Protein AF-0000000067974950 (afdb_homodimer)

Nearest PDB structures (foldseek):
  7mge-assembly1_A  TM=4.671E-01  e=1.156E+00  Homo sapiens
  7vph-assembly2_C  TM=4.662E-01  e=1.288E+00  Homo sapiens
  7uio-assembly1_Bp  TM=4.674E-01  e=1.599E+00  Saccharomyces cerevisiae S288C
  7uic-assembly1_p  TM=4.674E-01  e=1.599E+00  Saccharomyces cerevisiae S288C
  8adl-assembly1_P  TM=3.314E-01  e=1.360E+00  Saccharomyces cerevisiae

Radius of gyration: 16.52 Å; Cα contacts (8 Å, |Δi|>4): 510; chains: 2; bounding box: 50×38×33 Å

Secondary structure (DSSP, 8-state):
--EEEEEEEE-TT-S-EEEEEEEEETTEEEEEEEEEE---TTEEEEEEE-TTS-EEEEETTSEEEEE-TTT--EEEEEEE--SSSEEEEEEEHHHHHTTT---/--EEEEEEEE-TT-S-EEEEEEEEETTEEEEEEEEEE---TTEEEEEEE-TTS-EEEEETTSEEEEE-TTT--EEEEEEE--SSSEEEEEEEHHHHHHTT---

Foldseek 3Di:
DDDFDWDWDDDAVAQKIWIWTFDDDDPDTDTDTDDIDDSQPQFGDWAEADPVGWTWTQGPVQWIWTADRVVRDIHTPPDGHDPDRHHDDDDDPVPCVVPPPPD/DDDFDWDWDDDAVAQKIWIWTFDDDDPDTDTDTDDIDDSQPQFGDWAEADPVGWTWTQGPVQWIWTADRVVRDIHTPPDGHDPDRHHDDDDDPVPCVVPPPVD

Solvent-accessible surface area (backbone atoms only — not comparable to full-atom values): 11297 Å² total; per-residue (Å²): 136,65,74,35,52,22,42,36,35,32,48,87,86,30,39,41,35,35,39,21,34,59,37,76,54,88,94,42,66,41,80,41,81,75,46,78,47,67,78,39,87,66,41,47,30,45,25,25,60,45,94,87,62,29,37,30,27,32,23,86,87,28,41,28,28,38,32,35,74,65,76,68,48,72,42,76,70,75,46,70,60,65,95,45,48,42,18,40,41,82,36,48,70,64,64,51,68,68,12,75,75,69,122,136,65,74,36,51,22,41,37,34,32,48,87,85,30,40,41,37,34,38,22,34,58,39,76,55,89,93,44,68,42,78,41,80,74,46,79,47,69,77,37,87,64,42,46,30,46,25,25,59,45,95,87,63,28,37,30,26,32,24,85,86,28,41,28,27,39,32,35,73,62,75,68,49,72,43,76,70,76,45,69,59,68,95,48,44,40,19,41,42,81,37,47,70,63,66,52,67,68,13,75,76,68,122

Structure (mmCIF, N/CA/C/O backbone):
data_AF-0000000067974950-model_v1
#
loop_
_entity.id
_entity.type
_entity.pdbx_description
1 polymer 'F-box protein'
#
loop_
_atom_site.group_PDB
_atom_site.id
_atom_site.type_symbol
_atom_site.label_atom_id
_atom_site.label_alt_id
_atom_site.label_comp_id
_atom_site.label_asym_id
_atom_site.label_entity_id
_atom_site.label_seq_id
_atom_site.pdbx_PDB_ins_code
_atom_site.Cartn_x
_atom_site.Cartn_y
_atom_site.Cartn_z
_atom_site.occupancy
_atom_site.B_iso_or_equiv
_atom_site.auth_seq_id
_atom_site.auth_comp_id
_atom_site.auth_asym_id
_atom_site.auth_atom_id
_atom_site.pdbx_PDB_model_num
ATOM 1 N N . LEU A 1 1 ? -15.156 7.719 -17.312 1 52.34 1 LEU A N 1
ATOM 2 C CA . LEU A 1 1 ? -14.844 6.758 -16.25 1 52.34 1 LEU A CA 1
ATOM 3 C C . LEU A 1 1 ? -14.602 7.465 -14.922 1 52.34 1 LEU A C 1
ATOM 5 O O . LEU A 1 1 ? -13.844 8.43 -14.859 1 52.34 1 LEU A O 1
ATOM 9 N N . ASN A 1 2 ? -15.438 7.207 -13.867 1 73 2 ASN A N 1
ATOM 10 C CA . ASN A 1 2 ? -15.344 7.836 -12.555 1 73 2 ASN A CA 1
ATOM 11 C C . ASN A 1 2 ? -14.258 7.188 -11.695 1 73 2 ASN A C 1
ATOM 13 O O . ASN A 1 2 ? -14.102 5.969 -11.711 1 73 2 ASN A O 1
ATOM 17 N N . GLU A 1 3 ? -13.328 7.934 -11.289 1 81.19 3 GLU A N 1
ATOM 18 C CA . GLU A 1 3 ? -12.266 7.449 -10.414 1 81.19 3 GLU A CA 1
ATOM 19 C C . GLU A 1 3 ? -12.578 7.738 -8.945 1 81.19 3 GLU A C 1
ATOM 21 O O . GLU A 1 3 ? -13.141 8.781 -8.625 1 81.19 3 GLU A O 1
ATOM 26 N N . SER A 1 4 ? -12.469 6.684 -8.117 1 87.25 4 SER A N 1
ATOM 27 C CA . SER A 1 4 ? -12.633 6.82 -6.676 1 87.25 4 SER A CA 1
ATOM 28 C C . SER A 1 4 ? -11.406 6.293 -5.93 1 87.25 4 SER A C 1
ATOM 30 O O . SER A 1 4 ? -10.672 5.453 -6.449 1 87.25 4 SER A O 1
ATOM 32 N N . ILE A 1 5 ? -11.18 6.824 -4.77 1 89.88 5 ILE A N 1
ATOM 33 C CA . ILE A 1 5 ? -10.188 6.223 -3.885 1 89.88 5 ILE A CA 1
ATOM 34 C C . ILE A 1 5 ? -10.711 4.891 -3.35 1 89.88 5 ILE A C 1
ATOM 36 O O . ILE A 1 5 ? -11.875 4.789 -2.955 1 89.88 5 ILE A O 1
ATOM 40 N N . ALA A 1 6 ? -9.922 3.963 -3.457 1 92.62 6 ALA A N 1
ATOM 41 C CA . ALA A 1 6 ? -10.305 2.637 -2.98 1 92.62 6 ALA A CA 1
ATOM 42 C C . ALA A 1 6 ? -9.398 2.182 -1.838 1 92.62 6 ALA A C 1
ATOM 44 O O . ALA A 1 6 ? -8.219 2.533 -1.795 1 92.62 6 ALA A O 1
ATOM 45 N N . LEU A 1 7 ? -10.008 1.45 -0.948 1 94.44 7 LEU A N 1
ATOM 46 C CA . LEU A 1 7 ? -9.305 0.74 0.112 1 94.44 7 LEU A CA 1
ATOM 47 C C . LEU A 1 7 ? -9.344 -0.766 -0.122 1 94.44 7 LEU A C 1
ATOM 49 O O . LEU A 1 7 ? -10.422 -1.349 -0.254 1 94.44 7 LEU A O 1
ATOM 53 N N . ILE A 1 8 ? -8.133 -1.382 -0.276 1 94.56 8 ILE A N 1
ATOM 54 C CA . ILE A 1 8 ? -8 -2.832 -0.37 1 94.56 8 ILE A CA 1
ATOM 55 C C . ILE A 1 8 ? -7.586 -3.4 0.984 1 94.56 8 ILE A C 1
ATOM 57 O O . ILE A 1 8 ? -6.543 -3.023 1.529 1 94.56 8 ILE A O 1
ATOM 61 N N . SER A 1 9 ? -8.391 -4.25 1.55 1 93.88 9 SER A N 1
ATOM 62 C CA . SER A 1 9 ? -8.109 -4.703 2.908 1 93.88 9 SER A CA 1
ATOM 63 C C . SER A 1 9 ? -8.43 -6.184 3.076 1 93.88 9 SER A C 1
ATOM 65 O O . SER A 1 9 ? -9.289 -6.723 2.373 1 93.88 9 SER A O 1
ATOM 67 N N . ASN A 1 10 ? -7.645 -6.805 3.896 1 91.19 10 ASN A N 1
ATOM 68 C CA . ASN A 1 10 ? -7.945 -8.172 4.309 1 91.19 10 ASN A CA 1
ATOM 69 C C . ASN A 1 10 ? -7.727 -8.367 5.805 1 91.19 10 ASN A C 1
ATOM 71 O O . ASN A 1 10 ? -7.129 -7.52 6.465 1 91.19 10 ASN A O 1
ATOM 75 N N . CYS A 1 11 ? -8.289 -9.43 6.375 1 87.44 11 CYS A N 1
ATOM 76 C CA . CYS A 1 11 ? -8.07 -9.789 7.77 1 87.44 11 CYS A CA 1
ATOM 77 C C . CYS A 1 11 ? -6.816 -10.633 7.926 1 87.44 11 CYS A C 1
ATOM 79 O O . CYS A 1 11 ? -6.293 -11.164 6.941 1 87.44 11 CYS A O 1
ATOM 81 N N . LEU A 1 12 ? -6.348 -10.594 9.125 1 83.56 12 LEU A N 1
ATOM 82 C CA . LEU A 1 12 ? -5.168 -11.406 9.414 1 83.56 12 LEU A CA 1
ATOM 83 C C . LEU A 1 12 ? -5.379 -12.852 8.984 1 83.56 12 LEU A C 1
ATOM 85 O O . LEU A 1 12 ? -6.398 -13.461 9.305 1 83.56 12 LEU A O 1
ATOM 89 N N . LYS A 1 13 ? -4.465 -13.375 8.18 1 85.5 13 LYS A N 1
ATOM 90 C CA . LYS A 1 13 ? -4.441 -14.773 7.738 1 85.5 13 LYS A CA 1
ATOM 91 C C . LYS A 1 13 ? -5.617 -15.078 6.812 1 85.5 13 LYS A C 1
ATOM 93 O O . LYS A 1 13 ? -5.961 -16.234 6.602 1 85.5 13 LYS A O 1
ATOM 98 N N . ALA A 1 14 ? -6.344 -14.016 6.328 1 88.94 14 ALA A N 1
ATOM 99 C CA . ALA A 1 14 ? -7.43 -14.234 5.379 1 88.94 14 ALA A CA 1
ATOM 100 C C . ALA A 1 14 ? -6.895 -14.453 3.969 1 88.94 14 ALA A C 1
ATOM 102 O O . ALA A 1 14 ? -5.883 -13.867 3.582 1 88.94 14 ALA A O 1
ATOM 103 N N . THR A 1 15 ? -7.535 -15.289 3.256 1 92.44 15 THR A N 1
ATOM 104 C CA . THR A 1 15 ? -7.191 -15.5 1.855 1 92.44 15 THR A CA 1
ATOM 105 C C . THR A 1 15 ? -8.172 -14.773 0.939 1 92.44 15 THR A C 1
ATOM 107 O O . THR A 1 15 ? -8.195 -15.016 -0.269 1 92.44 15 THR A O 1
ATOM 110 N N . THR A 1 16 ? -9.094 -14.023 1.574 1 93.19 16 THR A N 1
ATOM 111 C CA . THR A 1 16 ? -10 -13.125 0.875 1 93.19 16 THR A CA 1
ATOM 112 C C . THR A 1 16 ? -9.695 -11.672 1.225 1 93.19 16 THR A C 1
ATOM 114 O O . THR A 1 16 ? -9.133 -11.383 2.287 1 93.19 16 THR A O 1
ATOM 117 N N . PHE A 1 17 ? -9.961 -10.828 0.314 1 93.81 17 PHE A N 1
ATOM 118 C CA . PHE A 1 17 ? -9.812 -9.406 0.611 1 93.81 17 PHE A CA 1
ATOM 119 C C . PHE A 1 17 ? -10.992 -8.617 0.06 1 93.81 17 PHE A C 1
ATOM 121 O O . PHE A 1 17 ? -11.773 -9.133 -0.749 1 93.81 17 PHE A O 1
ATOM 128 N N . HIS A 1 18 ? -11.125 -7.469 0.609 1 92.88 18 HIS A N 1
ATOM 129 C CA . HIS A 1 18 ? -12.227 -6.578 0.251 1 92.88 18 HIS A CA 1
ATOM 130 C C . HIS A 1 18 ? -11.711 -5.324 -0.452 1 92.88 18 HIS A C 1
ATOM 132 O O . HIS A 1 18 ? -10.641 -4.816 -0.119 1 92.88 18 HIS A O 1
ATOM 138 N N . ILE A 1 19 ? -12.523 -4.863 -1.419 1 93.06 19 ILE A N 1
ATOM 139 C CA . ILE A 1 19 ? -12.32 -3.557 -2.033 1 93.06 19 ILE A CA 1
ATOM 140 C C . ILE A 1 19 ? -13.484 -2.633 -1.676 1 93.06 19 ILE A C 1
ATOM 142 O O . ILE A 1 19 ? -14.641 -2.957 -1.934 1 93.06 19 ILE A O 1
ATOM 146 N N . SER A 1 20 ? -13.133 -1.618 -1.048 1 92.88 20 SER A N 1
ATOM 147 C CA . SER A 1 20 ? -14.102 -0.595 -0.676 1 92.88 20 SER A CA 1
ATOM 148 C C . SER A 1 20 ? -13.797 0.734 -1.357 1 92.88 20 SER A C 1
ATOM 150 O O . SER A 1 20 ? -12.633 1.03 -1.653 1 92.88 20 SER A O 1
ATOM 152 N N . ILE A 1 21 ? -14.805 1.517 -1.649 1 92.62 21 ILE A N 1
ATOM 153 C CA . ILE A 1 21 ? -14.594 2.83 -2.25 1 92.62 21 ILE A CA 1
ATOM 154 C C . ILE A 1 21 ? -15.047 3.92 -1.282 1 92.62 21 ILE A C 1
ATOM 156 O O . ILE A 1 21 ? -15.969 3.709 -0.489 1 92.62 21 ILE A O 1
ATOM 160 N N . LEU A 1 22 ? -14.273 4.984 -1.374 1 89.75 22 LEU A N 1
ATOM 161 C CA . LEU A 1 22 ? -14.688 6.16 -0.62 1 89.75 22 LEU A CA 1
ATOM 162 C C . LEU A 1 22 ? -15.891 6.828 -1.273 1 89.75 22 LEU A C 1
ATOM 164 O O . LEU A 1 22 ? -15.82 7.258 -2.428 1 89.75 22 LEU A O 1
ATOM 168 N N . ALA A 1 23 ? -17.016 6.805 -0.661 1 86.06 23 ALA A N 1
ATOM 169 C CA . ALA A 1 23 ? -18.25 7.391 -1.202 1 86.06 23 ALA A CA 1
ATOM 170 C C . ALA A 1 23 ? -18.906 8.328 -0.189 1 86.06 23 ALA A C 1
ATOM 172 O O . ALA A 1 23 ? -18.719 8.164 1.021 1 86.06 23 ALA A O 1
ATOM 173 N N . GLU A 1 24 ? -19.422 9.398 -0.782 1 82.69 24 GLU A N 1
ATOM 174 C CA . GLU A 1 24 ? -20.188 10.312 0.058 1 82.69 24 GLU A CA 1
ATOM 175 C C . GLU A 1 24 ? -21.516 9.688 0.483 1 82.69 24 GLU A C 1
ATOM 177 O O . GLU A 1 24 ? -22.312 9.289 -0.362 1 82.69 24 GLU A O 1
ATOM 182 N N . LEU A 1 25 ? -21.562 9.344 1.648 1 72.31 25 LEU A N 1
ATOM 183 C CA . LEU A 1 25 ? -22.828 8.875 2.199 1 72.31 25 LEU A CA 1
ATOM 184 C C . LEU A 1 25 ? -23.484 9.961 3.057 1 72.31 25 LEU A C 1
ATOM 186 O O . LEU A 1 25 ? -23.094 10.164 4.207 1 72.31 25 LEU A O 1
ATOM 190 N N . GLY A 1 26 ? -24.469 10.648 2.518 1 71.25 26 GLY A N 1
ATOM 191 C CA . GLY A 1 26 ? -25.031 11.805 3.207 1 71.25 26 GLY A CA 1
ATOM 192 C C . GLY A 1 26 ? -24.062 12.977 3.277 1 71.25 26 GLY A C 1
ATOM 193 O O . GLY A 1 26 ? -23.656 13.508 2.246 1 71.25 26 GLY A O 1
ATOM 194 N N . VAL A 1 27 ? -23.609 13.328 4.586 1 75.38 27 VAL A N 1
ATOM 195 C CA . VAL A 1 27 ? -22.766 14.508 4.777 1 75.38 27 VAL A CA 1
ATOM 196 C C . VAL A 1 27 ? -21.328 14.086 5.023 1 75.38 27 VAL A C 1
ATOM 198 O O . VAL A 1 27 ? -20.422 14.93 5.09 1 75.38 27 VAL A O 1
ATOM 201 N N . LYS A 1 28 ? -21.219 12.781 5.148 1 83.19 28 LYS A N 1
ATOM 202 C CA . LYS A 1 28 ? -19.875 12.375 5.512 1 83.19 28 LYS A CA 1
ATOM 203 C C . LYS A 1 28 ? -19.328 11.336 4.535 1 83.19 28 LYS A C 1
ATOM 205 O O . LYS A 1 28 ? -20.078 10.484 4.043 1 83.19 28 LYS A O 1
ATOM 210 N N . GLU A 1 29 ? -18.016 11.453 4.227 1 86.56 29 GLU A N 1
ATOM 211 C CA . GLU A 1 29 ? -17.375 10.43 3.414 1 86.56 29 GLU A CA 1
ATOM 212 C C . GLU A 1 29 ? -17.109 9.164 4.23 1 86.56 29 GLU A C 1
ATOM 214 O O . GLU A 1 29 ? -16.75 9.242 5.41 1 86.56 29 GLU A O 1
ATOM 219 N N . SER A 1 30 ? -17.453 7.984 3.668 1 89.75 30 SER A N 1
ATOM 220 C CA . SER A 1 30 ? -17.219 6.699 4.316 1 89.75 30 SER A CA 1
ATOM 221 C C . SER A 1 30 ? -16.797 5.637 3.303 1 89.75 30 SER A C 1
ATOM 223 O O . SER A 1 30 ? -16.938 5.836 2.094 1 89.75 30 SER A O 1
ATOM 225 N N . TRP A 1 31 ? -16.266 4.543 3.902 1 90.94 31 TRP A N 1
ATOM 226 C CA . TRP A 1 31 ? -15.93 3.406 3.051 1 90.94 31 TRP A CA 1
ATOM 227 C C . TRP A 1 31 ? -17.156 2.547 2.781 1 90.94 31 TRP A C 1
ATOM 229 O O . TRP A 1 31 ? -17.875 2.16 3.713 1 90.94 31 TRP A O 1
ATOM 239 N N . ILE A 1 32 ? -17.438 2.357 1.494 1 90.12 32 ILE A N 1
ATOM 240 C CA . ILE A 1 32 ? -18.484 1.431 1.103 1 90.12 32 ILE A CA 1
ATOM 241 C C . ILE A 1 32 ? -17.875 0.192 0.456 1 90.12 32 ILE A C 1
ATOM 243 O O . ILE A 1 32 ? -17.141 0.297 -0.532 1 90.12 32 ILE A O 1
ATOM 247 N N . LYS A 1 33 ? -18.219 -0.933 0.997 1 89 33 LYS A N 1
ATOM 248 C CA . LYS A 1 33 ? -17.703 -2.182 0.443 1 89 33 LYS A CA 1
ATOM 249 C C . LYS A 1 33 ? -18.312 -2.467 -0.928 1 89 33 LYS A C 1
ATOM 251 O O . LYS A 1 33 ? -19.531 -2.438 -1.09 1 89 33 LYS A O 1
ATOM 256 N N . LEU A 1 34 ? -17.5 -2.738 -1.886 1 89.38 34 LEU A N 1
ATOM 257 C CA . LEU A 1 34 ? -17.953 -2.99 -3.246 1 89.38 34 LEU A CA 1
ATOM 258 C C . LEU A 1 34 ? -17.828 -4.465 -3.602 1 89.38 34 LEU A C 1
ATOM 260 O O . LEU A 1 34 ? -18.766 -5.07 -4.125 1 89.38 34 LEU A O 1
ATOM 264 N N . PHE A 1 35 ? -16.578 -5 -3.275 1 89.88 35 PHE A N 1
ATOM 265 C CA . PHE A 1 35 ? -16.297 -6.367 -3.703 1 89.88 35 PHE A CA 1
ATOM 266 C C . PHE A 1 35 ? -15.586 -7.148 -2.607 1 89.88 35 PHE A C 1
ATOM 268 O O . PHE A 1 35 ? -14.883 -6.562 -1.782 1 89.88 35 PHE A O 1
ATOM 275 N N . ILE A 1 36 ? -15.852 -8.461 -2.641 1 92.19 36 ILE A N 1
ATOM 276 C CA . ILE A 1 36 ? -15.031 -9.438 -1.94 1 92.19 36 ILE A CA 1
ATOM 277 C C . ILE A 1 36 ? -14.344 -10.359 -2.951 1 92.19 36 ILE A C 1
ATOM 279 O O . ILE A 1 36 ? -15.008 -10.922 -3.828 1 92.19 36 ILE A O 1
ATOM 283 N N . VAL A 1 37 ? -13.094 -10.438 -2.834 1 92.12 37 VAL A N 1
ATOM 284 C CA . VAL A 1 37 ? -12.344 -11.211 -3.818 1 92.12 37 VAL A CA 1
ATOM 285 C C . VAL A 1 37 ? -11.625 -12.367 -3.129 1 92.12 37 VAL A C 1
ATOM 287 O O . VAL A 1 37 ? -11.047 -12.195 -2.055 1 92.12 37 VAL A O 1
ATOM 290 N N . GLY A 1 38 ? -11.453 -13.5 -3.873 1 91.19 38 GLY A N 1
ATOM 291 C CA . GLY A 1 38 ? -10.742 -14.664 -3.369 1 91.19 38 GLY A CA 1
ATOM 292 C C . GLY A 1 38 ? -11.617 -15.906 -3.309 1 91.19 38 GLY A C 1
ATOM 293 O O . GLY A 1 38 ? -12.719 -15.93 -3.861 1 91.19 38 GLY A O 1
ATOM 294 N N . PRO A 1 39 ? -11.172 -16.828 -2.689 1 92.38 39 PRO A N 1
ATOM 295 C CA . PRO A 1 39 ? -9.898 -16.938 -1.976 1 92.38 39 PRO A CA 1
ATOM 296 C C . PRO A 1 39 ? -8.695 -16.969 -2.916 1 92.38 39 PRO A C 1
ATOM 298 O O . PRO A 1 39 ? -8.797 -17.469 -4.039 1 92.38 39 PRO A O 1
ATOM 301 N N . ILE A 1 40 ? -7.621 -16.312 -2.521 1 93 40 ILE A N 1
ATOM 302 C CA . ILE A 1 40 ? -6.32 -16.344 -3.184 1 93 40 ILE A CA 1
ATOM 303 C C . ILE A 1 40 ? -5.289 -16.984 -2.258 1 93 40 ILE A C 1
ATOM 305 O O . ILE A 1 40 ? -4.93 -16.406 -1.227 1 93 40 ILE A O 1
ATOM 309 N N . PRO A 1 41 ? -4.773 -18.078 -2.705 1 89.31 41 PRO A N 1
ATOM 310 C CA . PRO A 1 41 ? -3.846 -18.766 -1.804 1 89.31 41 PRO A CA 1
ATOM 311 C C . PRO A 1 41 ? -2.596 -17.938 -1.499 1 89.31 41 PRO A C 1
ATOM 313 O O . PRO A 1 41 ? -2.088 -17.234 -2.375 1 89.31 41 PRO A O 1
ATOM 316 N N . SER A 1 42 ? -2.137 -17.984 -0.232 1 88.94 42 SER A N 1
ATOM 317 C CA . SER A 1 42 ? -0.812 -17.578 0.23 1 88.94 42 SER A CA 1
ATOM 318 C C . SER A 1 42 ? -0.692 -16.062 0.315 1 88.94 42 SER A C 1
ATOM 320 O O . SER A 1 42 ? 0.383 -15.531 0.609 1 88.94 42 SER A O 1
ATOM 322 N N . ILE A 1 43 ? -1.804 -15.328 0.008 1 90.94 43 ILE A N 1
ATOM 323 C CA . ILE A 1 43 ? -1.664 -13.883 0.169 1 90.94 43 ILE A CA 1
ATOM 324 C C . ILE A 1 43 ? -1.774 -13.516 1.647 1 90.94 43 ILE A C 1
ATOM 326 O O . ILE A 1 43 ? -2.469 -14.188 2.41 1 90.94 43 ILE A O 1
ATOM 330 N N . GLU A 1 44 ? -1.134 -12.414 2.021 1 89.19 44 GLU A N 1
ATOM 331 C CA . GLU A 1 44 ? -1.191 -11.969 3.412 1 89.19 44 GLU A CA 1
ATOM 332 C C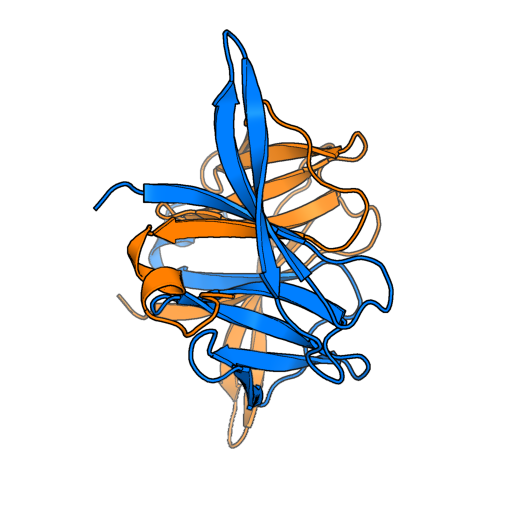 . GLU A 1 44 ? -1.663 -10.523 3.51 1 89.19 44 GLU A C 1
ATOM 334 O O . GLU A 1 44 ? -2.658 -10.234 4.176 1 89.19 44 GLU A O 1
ATOM 339 N N . TYR A 1 45 ? -0.906 -9.648 2.816 1 90.25 45 TYR A N 1
ATOM 340 C CA . TYR A 1 45 ? -1.229 -8.227 2.891 1 90.25 45 TYR A CA 1
ATOM 341 C C . TYR A 1 45 ? -1.089 -7.566 1.525 1 90.25 45 TYR A C 1
ATOM 343 O O . TYR A 1 45 ? -0.106 -7.793 0.815 1 90.25 45 TYR A O 1
ATOM 351 N N . PRO A 1 46 ? -2.18 -6.773 1.205 1 93.69 46 PRO A N 1
ATOM 352 C CA . PRO A 1 46 ? -1.942 -5.93 0.03 1 93.69 46 PRO A CA 1
ATOM 353 C C . PRO A 1 46 ? -0.943 -4.809 0.302 1 93.69 46 PRO A C 1
ATOM 355 O O . PRO A 1 46 ? -0.99 -4.176 1.361 1 93.69 46 PRO A O 1
ATOM 358 N N . ILE A 1 47 ? -0.056 -4.547 -0.681 1 94.06 47 ILE A N 1
ATOM 359 C CA . ILE A 1 47 ? 0.957 -3.539 -0.382 1 94.06 47 ILE A CA 1
ATOM 360 C C . ILE A 1 47 ? 1.072 -2.561 -1.549 1 94.06 47 ILE A C 1
ATOM 362 O O . ILE A 1 47 ? 1.999 -1.749 -1.598 1 94.06 47 ILE A O 1
ATOM 366 N N . GLY A 1 48 ? 0.225 -2.633 -2.496 1 93.38 48 GLY A N 1
ATOM 367 C CA . GLY A 1 48 ? 0.278 -1.672 -3.586 1 93.38 48 GLY A CA 1
ATOM 368 C C . GLY A 1 48 ? -0.7 -1.982 -4.703 1 93.38 48 GLY A C 1
ATOM 369 O O . GLY A 1 48 ? -1.23 -3.094 -4.781 1 93.38 48 GLY A O 1
ATOM 370 N N . VAL A 1 49 ? -0.897 -0.985 -5.5 1 91.5 49 VAL A N 1
ATOM 371 C CA . VAL A 1 49 ? -1.714 -1.121 -6.699 1 91.5 49 VAL A CA 1
ATOM 372 C C . VAL A 1 49 ? -0.905 -0.7 -7.926 1 91.5 49 VAL A C 1
ATOM 374 O O . VAL A 1 49 ? -0.335 0.393 -7.957 1 91.5 49 VAL A O 1
ATOM 377 N N . GLY A 1 50 ? -0.965 -1.585 -8.867 1 87.44 50 GLY A N 1
ATOM 378 C CA . GLY A 1 50 ? -0.239 -1.321 -10.102 1 87.44 50 GLY A CA 1
ATOM 379 C C . GLY A 1 50 ? -1.01 -0.449 -11.07 1 87.44 50 GLY A C 1
ATOM 380 O O . GLY A 1 50 ? -2.205 -0.213 -10.891 1 87.44 50 GLY A O 1
ATOM 381 N N . LYS A 1 51 ? -0.315 -0.063 -12.117 1 80.38 51 LYS A N 1
ATOM 382 C CA . LYS A 1 51 ? -0.864 0.83 -13.133 1 80.38 51 LYS A CA 1
ATOM 383 C C . LYS A 1 51 ? -2.018 0.168 -13.883 1 80.38 51 LYS A C 1
ATOM 385 O O . LYS A 1 51 ? -2.93 0.849 -14.352 1 80.38 51 LYS A O 1
ATOM 390 N N . LYS A 1 52 ? -1.938 -1.105 -14.031 1 81.12 52 LYS A N 1
ATOM 391 C CA . LYS A 1 52 ? -2.951 -1.82 -14.805 1 81.12 52 LYS A CA 1
ATOM 392 C C . LYS A 1 52 ? -4.07 -2.332 -13.898 1 81.12 52 LYS A C 1
ATOM 394 O O . LYS A 1 52 ? -4.914 -3.117 -14.328 1 81.12 52 LYS A O 1
ATOM 399 N N . GLY A 1 53 ? -3.973 -1.958 -12.664 1 83.62 53 GLY A N 1
ATOM 400 C CA . GLY A 1 53 ? -5.004 -2.383 -11.734 1 83.62 53 GLY A CA 1
ATOM 401 C C . GLY A 1 53 ? -4.656 -3.668 -11.008 1 83.62 53 GLY A C 1
ATOM 402 O O . GLY A 1 53 ? -5.469 -4.191 -10.242 1 83.62 53 GLY A O 1
ATOM 403 N N . ASP A 1 54 ? -3.572 -4.254 -11.297 1 90.44 54 ASP A N 1
ATOM 404 C CA . ASP A 1 54 ? -3.096 -5.395 -10.516 1 90.44 54 ASP A CA 1
ATOM 405 C C . ASP A 1 54 ? -2.758 -4.98 -9.086 1 90.44 54 ASP A C 1
ATOM 407 O O . ASP A 1 54 ? -2.404 -3.828 -8.836 1 90.44 54 ASP A O 1
ATOM 411 N N . ILE A 1 55 ? -2.904 -5.938 -8.188 1 94.12 55 ILE A N 1
ATOM 412 C CA . ILE A 1 55 ? -2.641 -5.645 -6.785 1 94.12 55 ILE A CA 1
ATOM 413 C C . ILE A 1 55 ? -1.406 -6.414 -6.32 1 94.12 55 ILE A C 1
ATOM 415 O O . ILE A 1 55 ? -1.257 -7.602 -6.625 1 94.12 55 ILE A O 1
ATOM 419 N N . CYS A 1 56 ? -0.52 -5.738 -5.621 1 95 56 CYS A N 1
ATOM 420 C CA . CYS A 1 56 ? 0.657 -6.391 -5.059 1 95 56 CYS A CA 1
ATOM 421 C C . CYS A 1 56 ? 0.371 -6.914 -3.656 1 95 56 CYS A C 1
ATOM 423 O O . CYS A 1 56 ? -0.145 -6.184 -2.809 1 95 56 CYS A O 1
ATOM 425 N N . PHE A 1 57 ? 0.705 -8.164 -3.447 1 95.12 57 PHE A N 1
ATOM 426 C CA . PHE A 1 57 ? 0.552 -8.773 -2.131 1 95.12 57 PHE A CA 1
ATOM 427 C C . PHE A 1 57 ? 1.891 -9.281 -1.612 1 95.12 57 PHE A C 1
ATOM 429 O O . PHE A 1 57 ? 2.732 -9.734 -2.391 1 95.12 57 PHE A O 1
ATOM 436 N N . LYS A 1 58 ? 2.02 -9.141 -0.363 1 93.56 58 LYS A N 1
ATOM 437 C CA . LYS A 1 58 ? 3.043 -9.914 0.332 1 93.56 58 LYS A CA 1
ATOM 438 C C . LYS A 1 58 ? 2.514 -11.289 0.736 1 93.56 58 LYS A C 1
ATOM 440 O O . LYS A 1 58 ? 1.381 -11.414 1.206 1 93.56 58 LYS A O 1
ATOM 445 N N . GLN A 1 59 ? 3.283 -12.289 0.576 1 92 59 GLN A N 1
ATOM 446 C CA . GLN A 1 59 ? 2.945 -13.648 0.983 1 92 59 GLN A CA 1
ATOM 447 C C . GLN A 1 59 ? 3.617 -14.008 2.305 1 92 59 GLN A C 1
ATOM 449 O O . GLN A 1 59 ? 4.438 -13.25 2.818 1 92 59 GLN A O 1
ATOM 454 N N . GLU A 1 60 ? 3.26 -15.078 2.926 1 85.38 60 GLU A N 1
ATOM 455 C CA . GLU A 1 60 ? 3.73 -15.508 4.238 1 85.38 60 GLU A CA 1
ATOM 456 C C . GLU A 1 60 ? 5.254 -15.562 4.289 1 85.38 60 GLU A C 1
ATOM 458 O O . GLU A 1 60 ? 5.859 -15.25 5.316 1 85.38 60 GLU A O 1
ATOM 463 N N . ASN A 1 61 ? 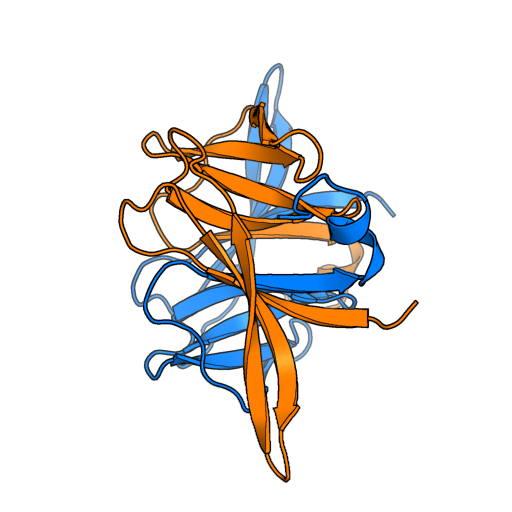5.91 -15.945 3.24 1 87.44 61 ASN A N 1
ATOM 464 C CA . ASN A 1 61 ? 7.367 -16.031 3.215 1 87.44 61 ASN A CA 1
ATOM 465 C C . ASN A 1 61 ? 8 -14.711 2.797 1 87.44 61 ASN A C 1
ATOM 467 O O . ASN A 1 61 ? 9.188 -14.672 2.447 1 87.44 61 ASN A O 1
ATOM 471 N N . ASN A 1 62 ? 7.273 -13.727 2.697 1 90.69 62 ASN A N 1
ATOM 472 C CA . ASN A 1 62 ? 7.672 -12.359 2.373 1 90.69 62 ASN A CA 1
ATOM 473 C C . ASN A 1 62 ? 7.895 -12.18 0.874 1 90.69 62 ASN A C 1
ATOM 475 O O . ASN A 1 62 ? 8.383 -11.133 0.435 1 90.69 62 ASN A O 1
ATOM 479 N N . GLU A 1 63 ? 7.52 -13.227 0.148 1 93.06 63 GLU A N 1
ATOM 480 C CA . GLU A 1 63 ? 7.559 -13.078 -1.303 1 93.06 63 GLU A CA 1
ATOM 481 C C . GLU A 1 63 ? 6.5 -12.086 -1.785 1 93.06 63 GLU A C 1
ATOM 483 O O . GLU A 1 63 ? 5.371 -12.086 -1.292 1 93.06 63 GLU A O 1
ATOM 488 N N . LEU A 1 64 ? 6.941 -11.273 -2.768 1 94.88 64 LEU A N 1
ATOM 489 C CA . LEU A 1 64 ? 6 -10.328 -3.355 1 94.88 64 LEU A CA 1
ATOM 490 C C . LEU A 1 64 ? 5.402 -10.891 -4.645 1 94.88 64 LEU A C 1
ATOM 492 O O . LEU A 1 64 ? 6.125 -11.43 -5.48 1 94.88 64 LEU A O 1
ATOM 496 N N . VAL A 1 65 ? 4.066 -10.68 -4.75 1 96 65 VAL A N 1
ATOM 497 C CA . VAL A 1 65 ? 3.396 -11.188 -5.941 1 96 65 VAL A CA 1
ATOM 498 C C . VAL A 1 65 ? 2.416 -10.141 -6.473 1 96 65 VAL A C 1
ATOM 500 O O . VAL A 1 65 ? 1.81 -9.398 -5.691 1 96 65 VAL A O 1
ATOM 503 N N . TRP A 1 66 ? 2.305 -10.156 -7.828 1 95.12 66 TRP A N 1
ATOM 504 C CA . TRP A 1 66 ? 1.216 -9.438 -8.477 1 95.12 66 TRP A CA 1
ATOM 505 C C . TRP A 1 66 ? -0.013 -10.32 -8.625 1 95.12 66 TRP A C 1
ATOM 507 O O . TRP A 1 66 ? 0.097 -11.484 -9.039 1 95.12 66 TRP A O 1
ATOM 517 N N . LEU A 1 67 ? -1.132 -9.797 -8.281 1 95.5 67 LEU A N 1
ATOM 518 C CA . LEU A 1 67 ? -2.402 -10.469 -8.531 1 95.5 67 LEU A CA 1
ATOM 519 C C . LEU A 1 67 ? -3.154 -9.797 -9.68 1 95.5 67 LEU A C 1
ATOM 521 O O . LEU A 1 67 ? -3.469 -8.609 -9.602 1 95.5 67 LEU A O 1
ATOM 525 N N . ASP A 1 68 ? -3.434 -10.5 -10.695 1 92.5 68 ASP A N 1
ATOM 526 C CA . ASP A 1 68 ? -4.336 -10.047 -11.75 1 92.5 68 ASP A CA 1
ATOM 527 C C . ASP A 1 68 ? -5.797 -10.242 -11.344 1 92.5 68 ASP A C 1
ATOM 529 O O . ASP A 1 68 ? -6.254 -11.367 -11.18 1 92.5 68 ASP A O 1
ATOM 533 N N . LEU A 1 69 ? -6.461 -9.227 -11.227 1 88.5 69 LEU A N 1
ATOM 534 C CA . LEU A 1 69 ? -7.82 -9.281 -10.695 1 88.5 69 LEU A CA 1
ATOM 535 C C . LEU A 1 69 ? -8.758 -9.977 -11.68 1 88.5 69 LEU A C 1
ATOM 537 O O . LEU A 1 69 ? -9.805 -10.492 -11.281 1 88.5 69 LEU A O 1
ATOM 541 N N . SER A 1 70 ? -8.398 -9.945 -12.953 1 86.56 70 SER A N 1
ATOM 542 C CA . SER A 1 70 ? -9.266 -10.547 -13.961 1 86.56 70 SER A CA 1
ATOM 543 C C . SER A 1 70 ? -9.102 -12.062 -14 1 86.56 70 SER A C 1
ATOM 545 O O . SER A 1 70 ? -10.07 -12.797 -14.219 1 86.56 70 SER A O 1
ATOM 547 N N . THR A 1 71 ? -7.988 -12.508 -13.758 1 87.06 71 THR A N 1
ATOM 548 C CA . THR A 1 71 ? -7.723 -13.938 -13.859 1 87.06 71 THR A CA 1
ATOM 549 C C . THR A 1 71 ? -7.566 -14.555 -12.469 1 87.06 71 THR A C 1
ATOM 551 O O . THR A 1 71 ? -7.648 -15.781 -12.32 1 87.06 71 THR A O 1
ATOM 554 N N . LEU A 1 72 ? -7.25 -13.805 -11.5 1 90.69 72 LEU A N 1
ATOM 555 C CA . LEU A 1 72 ? -6.984 -14.195 -10.117 1 90.69 72 LEU A CA 1
ATOM 556 C C . LEU A 1 72 ? -5.715 -15.031 -10.031 1 90.69 72 LEU A C 1
ATOM 558 O O . LEU A 1 72 ? -5.57 -15.859 -9.125 1 90.69 72 LEU A O 1
ATOM 562 N N . VAL A 1 73 ? -4.875 -14.828 -11 1 92.31 73 VAL A N 1
ATOM 563 C CA . VAL A 1 73 ? -3.576 -15.484 -11 1 92.31 73 VAL A CA 1
ATOM 564 C C . VAL A 1 73 ? -2.523 -14.555 -10.406 1 92.31 73 VAL A C 1
ATOM 566 O O . VAL A 1 73 ? -2.504 -13.359 -10.703 1 92.31 73 VAL A O 1
ATOM 569 N N . THR A 1 74 ? -1.626 -15.156 -9.578 1 94.94 74 THR A N 1
ATOM 570 C CA . THR A 1 74 ? -0.536 -14.383 -8.984 1 94.94 74 THR A CA 1
ATOM 571 C C . THR A 1 74 ? 0.778 -14.664 -9.711 1 94.94 74 THR A C 1
ATOM 573 O O . THR A 1 74 ? 1.019 -15.781 -10.164 1 94.94 74 THR A O 1
ATOM 576 N N . THR A 1 75 ? 1.518 -13.641 -9.859 1 95.12 75 THR A N 1
ATOM 577 C CA . THR A 1 75 ? 2.85 -13.75 -10.445 1 95.12 75 THR A CA 1
ATOM 578 C C . THR A 1 75 ? 3.904 -13.188 -9.492 1 95.12 75 THR A C 1
ATOM 580 O O . THR A 1 75 ? 3.74 -12.086 -8.961 1 95.12 75 THR A O 1
ATOM 583 N N . LYS A 1 76 ? 4.996 -13.938 -9.367 1 94.5 76 LYS A N 1
ATOM 584 C CA . LYS A 1 76 ? 6.07 -13.5 -8.477 1 94.5 76 LYS A CA 1
ATOM 585 C C . LYS A 1 76 ? 6.809 -12.297 -9.062 1 94.5 76 LYS A C 1
ATOM 587 O O . LYS A 1 76 ? 7.062 -12.242 -10.266 1 94.5 76 LYS A O 1
ATOM 592 N N . ILE A 1 77 ? 7.133 -11.414 -8.25 1 90.75 77 ILE A N 1
ATOM 593 C CA . ILE A 1 77 ? 7.934 -10.258 -8.641 1 90.75 77 ILE A CA 1
ATOM 594 C C . ILE A 1 77 ? 9.414 -10.633 -8.633 1 90.75 77 ILE A C 1
ATOM 596 O O . ILE A 1 77 ? 10.195 -10.133 -9.445 1 90.75 77 ILE A O 1
ATOM 600 N N . GLY A 1 78 ? 9.742 -11.469 -7.711 1 89.69 78 GLY A N 1
ATOM 601 C CA . GLY A 1 78 ? 11.109 -11.961 -7.691 1 89.69 78 GLY A CA 1
ATOM 602 C C . GLY A 1 78 ? 11.953 -11.336 -6.598 1 89.69 78 GLY A C 1
ATOM 603 O O . GLY A 1 78 ? 13.164 -11.555 -6.535 1 89.69 78 GLY A O 1
ATOM 604 N N . VAL A 1 79 ? 11.391 -10.531 -5.836 1 91.31 79 VAL A N 1
ATOM 605 C CA . VAL A 1 79 ? 12.086 -9.953 -4.691 1 91.31 79 VAL A CA 1
ATOM 606 C C . VAL A 1 79 ? 11.242 -10.117 -3.432 1 91.31 79 VAL A C 1
ATOM 608 O O . VAL A 1 79 ? 10.023 -10.258 -3.51 1 91.31 79 VAL A O 1
ATOM 611 N N . LYS A 1 80 ? 11.945 -10.086 -2.342 1 91.88 80 LYS A N 1
ATOM 612 C CA . LYS A 1 80 ? 11.258 -10.227 -1.062 1 91.88 80 LYS A CA 1
ATOM 613 C C . LYS A 1 80 ? 10.875 -8.859 -0.497 1 91.88 80 LYS A C 1
ATOM 615 O O . LYS A 1 80 ? 11.578 -7.871 -0.721 1 91.88 80 LYS A O 1
ATOM 620 N N . GLY A 1 81 ? 9.719 -8.844 0.196 1 90.31 81 GLY A N 1
ATOM 621 C CA . GLY A 1 81 ? 9.336 -7.66 0.955 1 90.31 81 GLY A CA 1
ATOM 622 C C . GLY A 1 81 ? 9.992 -7.594 2.32 1 90.31 81 GLY A C 1
ATOM 623 O O . GLY A 1 81 ? 11.016 -8.25 2.559 1 90.31 81 GLY A O 1
ATOM 624 N N . VAL A 1 82 ? 9.461 -6.66 3.047 1 85.81 82 VAL A N 1
ATOM 625 C CA . VAL A 1 82 ? 9.969 -6.504 4.402 1 85.81 82 VAL A CA 1
ATOM 626 C C . VAL A 1 82 ? 8.922 -6.965 5.41 1 85.81 82 VAL A C 1
ATOM 628 O O . VAL A 1 82 ? 7.734 -7.039 5.086 1 85.81 82 VAL A O 1
ATOM 631 N N . ILE A 1 83 ? 9.391 -7.406 6.559 1 75 83 ILE A N 1
ATOM 632 C CA . ILE A 1 83 ? 8.555 -8.031 7.574 1 75 83 ILE A CA 1
ATOM 633 C C . ILE A 1 83 ? 7.504 -7.043 8.07 1 75 83 ILE A C 1
ATOM 635 O O . ILE A 1 83 ? 6.344 -7.41 8.281 1 75 83 ILE A O 1
ATOM 639 N N . TYR A 1 84 ? 7.941 -5.859 8.219 1 76.5 84 TYR A N 1
ATOM 640 C CA . TYR A 1 84 ? 6.988 -4.906 8.781 1 76.5 84 TYR A CA 1
ATOM 641 C C . TYR A 1 84 ? 6.312 -4.102 7.676 1 76.5 84 TYR A C 1
ATOM 643 O O . TYR A 1 84 ? 6.539 -4.348 6.492 1 76.5 84 TYR A O 1
ATOM 651 N N . GLY A 1 85 ? 5.328 -3.295 7.977 1 77.88 85 GLY A N 1
ATOM 652 C CA . GLY A 1 85 ? 4.543 -2.348 7.203 1 77.88 85 GLY A CA 1
ATOM 653 C C . GLY A 1 85 ? 5.285 -1.796 6.004 1 77.88 85 GLY A C 1
ATOM 654 O O . GLY A 1 85 ? 6.301 -1.113 6.152 1 77.88 85 GLY A O 1
ATOM 655 N N . CYS A 1 86 ? 4.949 -2.209 4.781 1 90.25 86 CYS A N 1
ATOM 656 C CA . CYS A 1 86 ? 5.562 -1.652 3.58 1 90.25 86 CYS A CA 1
ATOM 657 C C . CYS A 1 86 ? 4.52 -1.421 2.494 1 90.25 86 CYS A C 1
ATOM 659 O O . CYS A 1 86 ? 3.43 -1.998 2.541 1 90.25 86 CYS A O 1
ATOM 661 N N . GLN A 1 87 ? 4.941 -0.569 1.638 1 92.12 87 GLN A N 1
ATOM 662 C CA . GLN A 1 87 ? 4.156 -0.237 0.453 1 92.12 87 GLN A CA 1
ATOM 663 C C . GLN A 1 87 ? 5.043 -0.158 -0.788 1 92.12 87 GLN A C 1
ATOM 665 O O . GLN A 1 87 ? 6.199 0.262 -0.705 1 92.12 87 GLN A O 1
ATOM 670 N N . ILE A 1 88 ? 4.398 -0.608 -1.866 1 92.12 88 ILE A N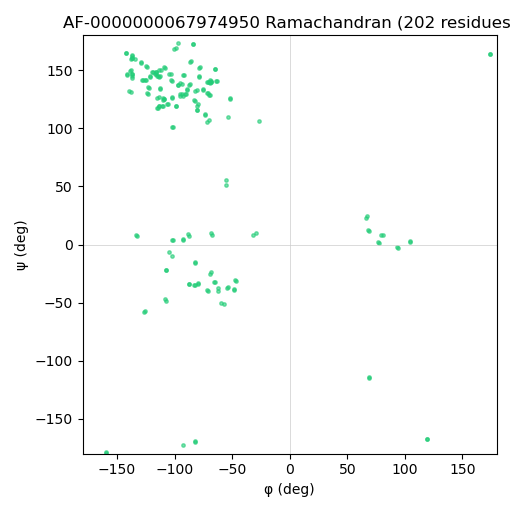 1
ATOM 671 C CA . ILE A 1 88 ? 5.109 -0.468 -3.135 1 92.12 88 ILE A CA 1
ATOM 672 C C . ILE A 1 88 ? 4.496 0.675 -3.943 1 92.12 88 ILE A C 1
ATOM 674 O O . ILE A 1 88 ? 3.283 0.887 -3.91 1 92.12 88 ILE A O 1
ATOM 678 N N . GLY A 1 89 ? 5.371 1.37 -4.707 1 87.81 89 GLY A N 1
ATOM 679 C CA . GLY A 1 89 ? 4.965 2.432 -5.613 1 87.81 89 GLY A CA 1
ATOM 680 C C . GLY A 1 89 ? 5.996 2.727 -6.684 1 87.81 89 GLY A C 1
ATOM 681 O O . GLY A 1 89 ? 7.016 2.039 -6.777 1 87.81 89 GLY A O 1
ATOM 682 N N . ILE A 1 90 ? 5.613 3.691 -7.484 1 86.31 90 ILE A N 1
ATOM 683 C CA . ILE A 1 90 ? 6.531 4.121 -8.531 1 86.31 90 ILE A CA 1
ATOM 684 C C . ILE A 1 90 ? 7.371 5.293 -8.031 1 86.31 90 ILE A C 1
ATOM 686 O O . ILE A 1 90 ? 6.836 6.262 -7.48 1 86.31 90 ILE A O 1
ATOM 690 N N . TYR A 1 91 ? 8.656 5.148 -8.172 1 83.62 91 TYR A N 1
ATOM 691 C CA . TYR A 1 91 ? 9.609 6.203 -7.863 1 83.62 91 TYR A CA 1
ATOM 692 C C . TYR A 1 91 ? 10.109 6.883 -9.133 1 83.62 91 TYR A C 1
ATOM 694 O O . TYR A 1 91 ? 10.555 6.215 -10.07 1 83.62 91 TYR A O 1
ATOM 702 N N . LYS A 1 92 ? 9.914 8.234 -9.008 1 79.56 92 LYS A N 1
ATOM 703 C CA . LYS A 1 92 ? 10.508 9.078 -10.039 1 79.56 92 LYS A CA 1
ATOM 704 C C . LYS A 1 92 ? 11.672 9.891 -9.484 1 79.56 92 LYS A C 1
ATOM 706 O O . LYS A 1 92 ? 11.547 10.531 -8.438 1 79.56 92 LYS A O 1
ATOM 711 N N . GLU A 1 93 ? 12.82 9.805 -10.055 1 71.69 93 GLU A N 1
ATOM 712 C CA . GLU A 1 93 ? 14.062 10.406 -9.578 1 71.69 93 GLU A CA 1
ATOM 713 C C . GLU A 1 93 ? 13.859 11.859 -9.172 1 71.69 93 GLU A C 1
ATOM 715 O O . GLU A 1 93 ? 14.508 12.352 -8.25 1 71.69 93 GLU A O 1
ATOM 720 N N . ASN A 1 94 ? 13 12.539 -9.781 1 64.44 94 ASN A N 1
ATOM 721 C CA . ASN A 1 94 ? 12.812 13.961 -9.5 1 64.44 94 ASN A CA 1
ATOM 722 C C . ASN A 1 94 ? 11.922 14.18 -8.289 1 64.44 94 ASN A C 1
ATOM 724 O O . ASN A 1 94 ? 11.812 15.305 -7.789 1 64.44 94 ASN A O 1
ATOM 728 N N . LEU A 1 95 ? 11.234 13.242 -7.836 1 59.5 95 LEU A N 1
ATOM 729 C CA . LEU A 1 95 ? 10.305 13.438 -6.727 1 59.5 95 LEU A CA 1
ATOM 730 C C . LEU A 1 95 ? 11.039 13.938 -5.484 1 59.5 95 LEU A C 1
ATOM 732 O O . LEU A 1 95 ? 10.539 14.812 -4.777 1 59.5 95 LEU A O 1
ATOM 736 N N . LEU A 1 96 ? 12.094 13.289 -5.109 1 59.44 96 LEU A N 1
ATOM 737 C CA . LEU A 1 96 ? 12.773 13.711 -3.889 1 59.44 96 LEU A CA 1
ATOM 738 C C . LEU A 1 96 ? 13.805 14.797 -4.188 1 59.44 96 LEU A C 1
ATOM 740 O O . LEU A 1 96 ? 14.211 15.539 -3.291 1 59.44 96 LEU A O 1
ATOM 744 N N . SER A 1 97 ? 14.398 14.672 -5.344 1 54.12 97 SER A N 1
ATOM 745 C CA . SER A 1 97 ? 15.398 15.711 -5.57 1 54.12 97 SER A CA 1
ATOM 746 C C . SER A 1 97 ? 14.836 17.094 -5.27 1 54.12 97 SER A C 1
ATOM 748 O O . SER A 1 97 ? 15.562 17.984 -4.828 1 54.12 97 SER A O 1
ATOM 750 N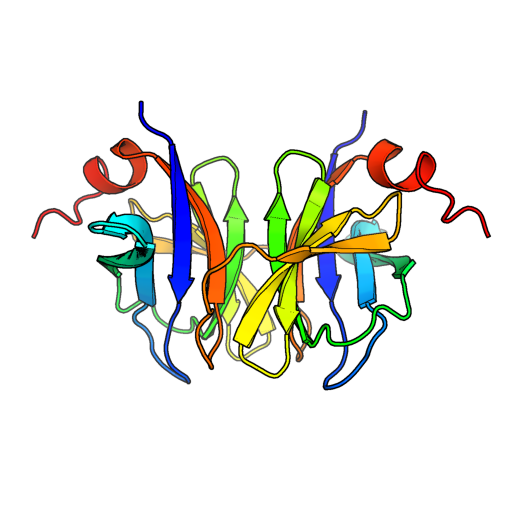 N . THR A 1 98 ? 13.719 17.094 -5.652 1 46.59 98 THR A N 1
ATOM 751 C CA . THR A 1 98 ? 13.195 18.438 -5.441 1 46.59 98 THR A CA 1
ATOM 752 C C . THR A 1 98 ? 12.977 18.703 -3.953 1 46.59 98 THR A C 1
ATOM 754 O O . THR A 1 98 ? 12.992 19.859 -3.518 1 46.59 98 THR A O 1
ATOM 757 N N . GLY A 1 99 ? 12.523 17.656 -3.402 1 47.44 99 GLY A N 1
ATOM 758 C CA . GLY A 1 99 ? 12.383 17.984 -1.993 1 47.44 99 GLY A CA 1
ATOM 759 C C . GLY A 1 99 ? 13.68 17.859 -1.22 1 47.44 99 GLY A C 1
ATOM 760 O O . GLY A 1 99 ? 14.617 17.203 -1.671 1 47.44 99 GLY A O 1
ATOM 761 N N . GLY A 1 100 ? 14.047 18.875 -0.392 1 43.56 100 GLY A N 1
ATOM 762 C CA . GLY A 1 100 ? 15.141 19.188 0.51 1 43.56 100 GLY A CA 1
ATOM 763 C C . GLY A 1 100 ? 15.789 17.969 1.128 1 43.56 100 GLY A C 1
ATOM 764 O O . GLY A 1 100 ? 16.469 18.062 2.154 1 43.56 100 GLY A O 1
ATOM 765 N N . PHE A 1 101 ? 15.445 16.812 0.656 1 44.38 101 PHE A N 1
ATOM 766 C CA . PHE A 1 101 ? 16.156 15.727 1.32 1 44.38 101 PHE A CA 1
ATOM 767 C C . PHE A 1 101 ? 17.641 15.758 0.961 1 44.38 101 PHE A C 1
ATOM 769 O O . PHE A 1 101 ? 18.172 14.789 0.404 1 44.38 101 PHE A O 1
ATOM 776 N N . ASN A 1 102 ? 18.094 16.75 0.337 1 40 102 ASN A N 1
ATOM 777 C CA . ASN A 1 102 ? 19.531 16.953 0.131 1 40 102 ASN A CA 1
ATOM 778 C C . ASN A 1 102 ? 20.297 16.953 1.453 1 40 102 ASN A C 1
ATOM 780 O O . ASN A 1 102 ? 20.078 17.828 2.295 1 40 102 ASN A O 1
ATOM 784 N N . SER A 1 103 ? 20.281 15.984 2.365 1 33.81 103 SER A N 1
ATOM 785 C CA . SER A 1 103 ? 21.469 16.188 3.209 1 33.81 103 SER A CA 1
ATOM 786 C C . SER A 1 103 ? 22.75 15.906 2.443 1 33.81 103 SER A C 1
ATOM 788 O O . SER A 1 103 ? 22.781 15.039 1.566 1 33.81 103 SER A O 1
ATOM 790 N N . LEU B 1 1 ? 12.883 10.953 -17.625 1 53.12 1 LEU B N 1
ATOM 791 C CA . LEU B 1 1 ? 12.75 10.617 -16.203 1 53.12 1 LEU B CA 1
ATOM 792 C C . LEU B 1 1 ? 12.633 9.109 -16.016 1 53.12 1 LEU B C 1
ATOM 794 O O . LEU B 1 1 ? 11.844 8.453 -16.703 1 53.12 1 LEU B O 1
ATOM 798 N N . ASN B 1 2 ? 13.609 8.445 -15.281 1 73.69 2 ASN B N 1
ATOM 799 C CA . ASN B 1 2 ? 13.641 7 -15.07 1 73.69 2 ASN B CA 1
ATOM 800 C C . ASN B 1 2 ? 12.695 6.574 -13.961 1 73.69 2 ASN B C 1
ATOM 802 O O . ASN B 1 2 ? 12.594 7.25 -12.93 1 73.69 2 ASN B O 1
ATOM 806 N N . GLU B 1 3 ? 11.766 5.777 -14.258 1 81 3 GLU B N 1
ATOM 807 C CA . GLU B 1 3 ? 10.836 5.246 -13.273 1 81 3 GLU B CA 1
ATOM 808 C C . GLU B 1 3 ? 11.305 3.898 -12.734 1 81 3 GLU B C 1
ATOM 810 O O . GLU B 1 3 ? 11.867 3.088 -13.477 1 81 3 GLU B O 1
ATOM 815 N N . SER B 1 4 ? 11.328 3.787 -11.414 1 87.25 4 SER B N 1
ATOM 816 C CA . SER B 1 4 ? 11.656 2.529 -10.742 1 87.25 4 SER B CA 1
ATOM 817 C C . SER B 1 4 ? 10.555 2.125 -9.766 1 87.25 4 SER B C 1
ATOM 819 O O . SER B 1 4 ? 9.805 2.973 -9.281 1 87.25 4 SER B O 1
ATOM 821 N N . ILE B 1 5 ? 10.438 0.848 -9.523 1 89.94 5 ILE B N 1
ATOM 822 C CA . ILE B 1 5 ? 9.594 0.385 -8.43 1 89.94 5 ILE B CA 1
ATOM 823 C C . ILE B 1 5 ? 10.25 0.716 -7.09 1 89.94 5 ILE B C 1
ATOM 825 O O . ILE B 1 5 ? 11.453 0.524 -6.918 1 89.94 5 ILE B O 1
ATOM 829 N N . ALA B 1 6 ? 9.5 1.285 -6.289 1 92.69 6 ALA B N 1
ATOM 830 C CA . ALA B 1 6 ? 10.008 1.658 -4.977 1 92.69 6 ALA B CA 1
ATOM 831 C C . ALA B 1 6 ? 9.273 0.912 -3.867 1 92.69 6 ALA B C 1
ATOM 833 O O . ALA B 1 6 ? 8.086 0.601 -4 1 92.69 6 ALA B O 1
ATOM 834 N N . LEU B 1 7 ? 10.023 0.638 -2.84 1 94.44 7 LEU B N 1
ATOM 835 C CA . LEU B 1 7 ? 9.484 0.112 -1.589 1 94.44 7 LEU B CA 1
ATOM 836 C C . LEU B 1 7 ? 9.586 1.149 -0.476 1 94.44 7 LEU B C 1
ATOM 838 O O . LEU B 1 7 ? 10.672 1.658 -0.191 1 94.44 7 LEU B O 1
ATOM 842 N N . ILE B 1 8 ? 8.391 1.532 0.074 1 94.62 8 ILE B N 1
ATOM 843 C CA . ILE B 1 8 ? 8.328 2.41 1.237 1 94.62 8 ILE B CA 1
ATOM 844 C C . ILE B 1 8 ? 8.117 1.579 2.502 1 94.62 8 ILE B C 1
ATOM 846 O O . ILE B 1 8 ? 7.137 0.838 2.609 1 94.62 8 ILE B O 1
ATOM 850 N N . SER B 1 9 ? 9.023 1.646 3.422 1 93.88 9 SER B N 1
ATOM 851 C CA . SER B 1 9 ? 8.945 0.76 4.578 1 93.88 9 SER B CA 1
ATOM 852 C C . SER B 1 9 ? 9.367 1.478 5.855 1 93.88 9 SER B C 1
ATOM 854 O O . SER B 1 9 ? 10.156 2.42 5.812 1 93.88 9 SER B O 1
ATOM 856 N N . ASN B 1 10 ? 8.719 1.089 6.891 1 91 10 ASN B N 1
ATOM 857 C CA . ASN B 1 10 ? 9.141 1.545 8.211 1 91 10 ASN B CA 1
ATOM 858 C C . ASN B 1 10 ? 9.109 0.412 9.234 1 91 10 ASN B C 1
ATOM 860 O O . ASN B 1 10 ? 8.578 -0.662 8.961 1 91 10 ASN B O 1
ATOM 864 N N . CYS B 1 11 ? 9.781 0.599 10.367 1 87.12 11 CYS B N 1
ATOM 865 C CA . CYS B 1 11 ? 9.742 -0.354 11.477 1 87.12 11 CYS B CA 1
ATOM 866 C C . CYS B 1 11 ? 8.555 -0.081 12.391 1 87.12 11 CYS B C 1
ATOM 868 O O . CYS B 1 11 ? 7.949 0.991 12.32 1 87.12 11 CYS B O 1
ATOM 870 N N . LEU B 1 12 ? 8.211 -1.13 13.078 1 83.19 12 LEU B N 1
ATOM 871 C CA . LEU B 1 12 ? 7.113 -0.988 14.031 1 83.19 12 LEU B CA 1
ATOM 872 C C . LEU B 1 12 ? 7.352 0.198 14.961 1 83.19 12 LEU B C 1
ATOM 874 O O . LEU B 1 12 ? 8.43 0.327 15.547 1 83.19 12 LEU B O 1
ATOM 878 N N . LYS B 1 13 ? 6.402 1.114 15.031 1 85.44 13 LYS B N 1
ATOM 879 C CA . LYS B 1 13 ? 6.398 2.262 15.93 1 85.44 13 LYS B CA 1
ATOM 880 C C . LYS B 1 13 ? 7.48 3.268 15.547 1 85.44 13 LYS B C 1
ATOM 882 O O . LYS B 1 13 ? 7.852 4.125 16.359 1 85.44 13 LYS B O 1
ATOM 887 N N . ALA B 1 14 ? 8.094 3.105 14.336 1 88.81 14 ALA B N 1
ATOM 888 C CA . ALA B 1 14 ? 9.078 4.078 13.875 1 88.81 14 ALA B CA 1
ATOM 889 C C . ALA B 1 14 ? 8.398 5.332 13.328 1 88.81 14 ALA B C 1
ATOM 891 O O . ALA B 1 14 ? 7.32 5.25 12.734 1 88.81 14 ALA B O 1
ATOM 892 N N . THR B 1 15 ? 9.008 6.441 13.547 1 92.31 15 THR B N 1
ATOM 893 C CA . THR B 1 15 ? 8.516 7.691 12.977 1 92.31 15 THR B CA 1
ATOM 894 C C . THR B 1 15 ? 9.344 8.094 11.758 1 92.31 15 THR B C 1
ATOM 896 O O . THR B 1 15 ? 9.25 9.227 11.281 1 92.31 15 THR B O 1
ATOM 899 N N . THR B 1 16 ? 10.297 7.203 11.406 1 93.06 16 THR B N 1
ATOM 900 C CA . THR B 1 16 ? 11.062 7.32 10.172 1 93.06 16 THR B CA 1
ATOM 901 C C . THR B 1 16 ? 10.711 6.191 9.203 1 93.06 16 THR B C 1
ATOM 903 O O . THR B 1 16 ? 10.25 5.129 9.625 1 93.06 16 THR B O 1
ATOM 906 N N . PHE B 1 17 ? 10.82 6.484 7.973 1 93.88 17 PHE B N 1
ATOM 907 C CA . PHE B 1 17 ? 10.633 5.426 6.988 1 93.88 17 PHE B CA 1
ATOM 908 C C . PHE B 1 17 ? 11.688 5.508 5.891 1 93.88 17 PHE B C 1
ATOM 910 O O . PHE B 1 17 ? 12.383 6.516 5.773 1 93.88 17 PHE B O 1
ATOM 917 N N . HIS B 1 18 ? 11.82 4.41 5.242 1 92.88 18 HIS B N 1
ATOM 918 C CA . HIS B 1 18 ? 12.82 4.273 4.188 1 92.88 18 HIS B CA 1
ATOM 919 C C . HIS B 1 18 ? 12.156 4.121 2.82 1 92.88 18 HIS B C 1
ATOM 921 O O . HIS B 1 18 ? 11.094 3.502 2.707 1 92.88 18 HIS B O 1
ATOM 927 N N . ILE B 1 19 ? 12.82 4.703 1.804 1 93.12 19 ILE B N 1
ATOM 928 C CA . ILE B 1 19 ? 12.469 4.465 0.406 1 93.12 19 ILE B CA 1
ATOM 929 C C . ILE B 1 19 ? 13.609 3.725 -0.289 1 93.12 19 ILE B C 1
ATOM 931 O O . ILE B 1 19 ? 14.75 4.191 -0.292 1 93.12 19 ILE B O 1
ATOM 935 N N . SER B 1 20 ? 13.266 2.623 -0.726 1 92.81 20 SER B N 1
ATOM 936 C CA . SER B 1 20 ? 14.211 1.799 -1.473 1 92.81 20 SER B CA 1
ATOM 937 C C . SER B 1 20 ? 13.758 1.599 -2.914 1 92.81 20 SER B C 1
ATOM 939 O O . SER B 1 20 ? 12.555 1.596 -3.193 1 92.81 20 SER B O 1
ATOM 941 N N . ILE B 1 21 ? 14.672 1.474 -3.836 1 92.62 21 ILE B N 1
ATOM 942 C CA . ILE B 1 21 ? 14.32 1.221 -5.23 1 92.62 21 ILE B CA 1
ATOM 943 C C . ILE B 1 21 ? 14.82 -0.162 -5.645 1 92.62 21 ILE B C 1
ATOM 945 O O . ILE B 1 21 ? 15.836 -0.644 -5.133 1 92.62 21 ILE B O 1
ATOM 949 N N . LEU B 1 22 ? 13.984 -0.722 -6.492 1 89.69 22 LEU B N 1
ATOM 950 C CA . LEU B 1 22 ? 14.414 -1.979 -7.094 1 89.69 22 LEU B CA 1
ATOM 951 C C . LEU B 1 22 ? 15.492 -1.739 -8.148 1 89.69 22 LEU B C 1
ATOM 953 O O . LEU B 1 22 ? 15.258 -1.041 -9.133 1 89.69 22 LEU B O 1
ATOM 957 N N . ALA B 1 23 ? 16.672 -2.152 -7.91 1 86.25 23 ALA B N 1
ATOM 958 C CA . ALA B 1 23 ? 17.797 -1.956 -8.828 1 86.25 23 ALA B CA 1
ATOM 959 C C . ALA B 1 23 ? 18.5 -3.277 -9.125 1 86.25 23 ALA B C 1
ATOM 961 O O . ALA B 1 23 ? 18.469 -4.199 -8.305 1 86.25 23 ALA B O 1
ATOM 962 N N . GLU B 1 24 ? 18.891 -3.35 -10.398 1 82.62 24 GLU B N 1
ATOM 963 C CA . GLU B 1 24 ? 19.688 -4.508 -10.781 1 82.62 24 GLU B CA 1
ATOM 964 C C . GLU B 1 24 ? 21.094 -4.418 -10.211 1 82.62 24 GLU B C 1
ATOM 966 O O . GLU B 1 24 ? 21.812 -3.447 -10.469 1 82.62 24 GLU B O 1
ATOM 971 N N . LEU B 1 25 ? 21.297 -5.176 -9.266 1 72.12 25 LEU B N 1
ATOM 972 C CA . LEU B 1 25 ? 22.656 -5.289 -8.75 1 72.12 25 LEU B CA 1
ATOM 973 C C . LEU B 1 25 ? 23.328 -6.562 -9.25 1 72.12 25 LEU B C 1
ATOM 975 O O . LEU B 1 25 ? 23.062 -7.652 -8.734 1 72.12 25 LEU B O 1
ATOM 979 N N . GLY B 1 26 ? 24.188 -6.441 -10.266 1 71 26 GLY B N 1
ATOM 980 C CA . GLY B 1 26 ? 24.75 -7.625 -10.898 1 71 26 GLY B CA 1
ATOM 981 C C . GLY B 1 26 ? 23.719 -8.422 -11.68 1 71 26 GLY B C 1
ATOM 982 O O . GLY B 1 26 ? 23.125 -7.914 -12.633 1 71 26 GLY B O 1
ATOM 983 N N . VAL B 1 27 ? 23.438 -9.719 -11.203 1 75.62 27 VAL B N 1
ATOM 984 C CA . VAL B 1 27 ? 22.562 -10.617 -11.945 1 75.62 27 VAL B CA 1
ATOM 985 C C . VAL B 1 27 ? 21.188 -10.656 -11.289 1 75.62 27 VAL B C 1
ATOM 987 O O . VAL B 1 27 ? 20.234 -11.203 -11.852 1 75.62 27 VAL B O 1
ATOM 990 N N . LYS B 1 28 ? 21.188 -10.047 -10.117 1 83.38 28 LYS B N 1
ATOM 991 C CA . LYS B 1 28 ? 19.922 -10.203 -9.414 1 83.38 28 LYS B CA 1
ATOM 992 C C . LYS B 1 28 ? 19.328 -8.844 -9.031 1 83.38 28 LYS B C 1
ATOM 994 O O . LYS B 1 28 ? 20.078 -7.914 -8.695 1 83.38 28 LYS B O 1
ATOM 999 N N . GLU B 1 29 ? 17.969 -8.742 -9.156 1 86.56 29 GLU B N 1
ATOM 1000 C CA . GLU B 1 29 ? 17.297 -7.535 -8.68 1 86.56 29 GLU B CA 1
ATOM 1001 C C . GLU B 1 29 ? 17.203 -7.516 -7.156 1 86.56 29 GLU B C 1
ATOM 1003 O O . GLU B 1 29 ? 16.984 -8.555 -6.527 1 86.56 29 GLU B O 1
ATOM 1008 N N . SER B 1 30 ? 17.547 -6.355 -6.527 1 89.5 30 SER B N 1
ATOM 1009 C CA . SER B 1 30 ? 17.453 -6.188 -5.078 1 89.5 30 SER B CA 1
ATOM 1010 C C . SER B 1 30 ? 16.984 -4.781 -4.715 1 89.5 30 SER B C 1
ATOM 1012 O O . SER B 1 30 ? 16.984 -3.883 -5.559 1 89.5 30 SER B O 1
ATOM 1014 N N . TRP B 1 31 ? 16.578 -4.711 -3.43 1 90.75 31 TRP B N 1
ATOM 1015 C CA . TRP B 1 31 ? 16.203 -3.391 -2.924 1 90.75 31 TRP B CA 1
ATOM 1016 C C . TRP B 1 31 ? 17.438 -2.611 -2.494 1 90.75 31 TRP B C 1
ATOM 1018 O O . TRP B 1 31 ? 18.266 -3.115 -1.726 1 90.75 31 TRP B O 1
ATOM 1028 N N . ILE B 1 32 ? 17.578 -1.429 -3.09 1 90.12 32 ILE B N 1
ATOM 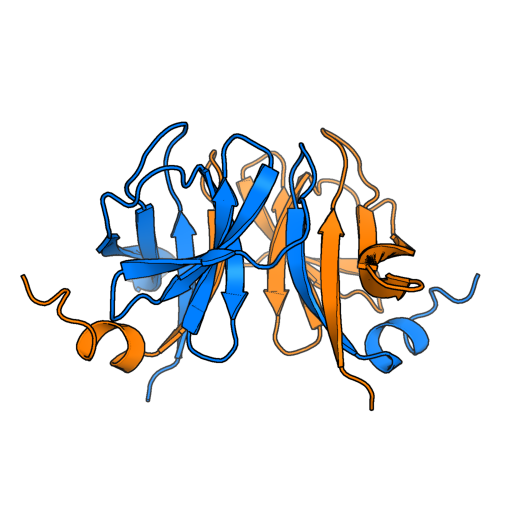1029 C CA . ILE B 1 32 ? 18.641 -0.525 -2.66 1 90.12 32 ILE B CA 1
ATOM 1030 C C . ILE B 1 32 ? 18.031 0.672 -1.93 1 90.12 32 ILE B C 1
ATOM 1032 O O . ILE B 1 32 ? 17.188 1.386 -2.484 1 90.12 32 ILE B O 1
ATOM 1036 N N . LYS B 1 33 ? 18.516 0.876 -0.74 1 88.88 33 LYS B N 1
ATOM 1037 C CA . LYS B 1 33 ? 18.016 2.002 0.043 1 88.88 33 LYS B CA 1
ATOM 1038 C C . LYS B 1 33 ? 18.469 3.33 -0.547 1 88.88 33 LYS B C 1
ATOM 1040 O O . LYS B 1 33 ? 19.672 3.525 -0.792 1 88.88 33 LYS B O 1
ATOM 1045 N N . LEU B 1 34 ? 17.562 4.223 -0.756 1 89.31 34 LEU B N 1
ATOM 1046 C CA . LEU B 1 34 ? 17.891 5.516 -1.354 1 89.31 34 LEU B CA 1
ATOM 1047 C C . LEU B 1 34 ? 17.797 6.629 -0.317 1 89.31 34 LEU B C 1
ATOM 1049 O O . LEU B 1 34 ? 18.703 7.461 -0.212 1 89.31 34 LEU B O 1
ATOM 1053 N N . PHE B 1 35 ? 16.641 6.57 0.444 1 89.75 35 PHE B N 1
ATOM 1054 C CA . PHE B 1 35 ? 16.391 7.676 1.364 1 89.75 35 PHE B CA 1
ATOM 1055 C C . PHE B 1 35 ? 15.859 7.164 2.697 1 89.75 35 PHE B C 1
ATOM 1057 O O . PHE B 1 35 ? 15.234 6.105 2.758 1 89.75 35 PHE B O 1
ATOM 1064 N N . ILE B 1 36 ? 16.219 7.93 3.732 1 92.19 36 ILE B N 1
ATOM 1065 C CA . ILE B 1 36 ? 15.539 7.852 5.023 1 92.19 36 ILE B CA 1
ATOM 1066 C C . ILE B 1 36 ? 14.805 9.164 5.301 1 92.19 36 ILE B C 1
ATOM 1068 O O . ILE B 1 36 ? 15.391 10.242 5.215 1 92.19 36 ILE B O 1
ATOM 1072 N N . VAL B 1 37 ? 13.57 9.047 5.582 1 92.06 37 VAL B N 1
ATOM 1073 C CA . VAL B 1 37 ? 12.766 10.25 5.754 1 92.06 37 VAL B CA 1
ATOM 1074 C C . VAL B 1 37 ? 12.195 10.289 7.168 1 92.06 37 VAL B C 1
ATOM 1076 O O . VAL B 1 37 ? 11.727 9.273 7.684 1 92.06 37 VAL B O 1
ATOM 1079 N N . GLY B 1 38 ? 12.023 11.539 7.684 1 91.25 38 GLY B N 1
ATOM 1080 C CA . GLY B 1 38 ? 11.445 11.734 9 1 91.25 38 GLY B CA 1
ATOM 1081 C C . GLY B 1 38 ? 12.391 12.43 9.969 1 91.25 38 GLY B C 1
ATOM 1082 O O . GLY B 1 38 ? 13.43 12.953 9.555 1 91.25 38 GLY B O 1
ATOM 1083 N N . PRO B 1 39 ? 12.055 12.406 11.133 1 92.12 39 PRO B N 1
ATOM 1084 C CA . PRO B 1 39 ? 10.875 11.805 11.766 1 92.12 39 PRO B CA 1
ATOM 1085 C C . PRO B 1 39 ? 9.578 12.523 11.398 1 92.12 39 PRO B C 1
ATOM 1087 O O . PRO B 1 39 ? 9.586 13.734 11.164 1 92.12 39 PRO B O 1
ATOM 1090 N N . ILE B 1 40 ? 8.516 11.766 11.18 1 93 40 ILE B N 1
ATOM 1091 C CA . ILE B 1 40 ? 7.152 12.25 10.992 1 93 40 ILE B CA 1
ATOM 1092 C C . ILE B 1 40 ? 6.266 11.781 12.141 1 93 40 ILE B C 1
ATOM 1094 O O . ILE B 1 40 ? 5.988 10.586 12.273 1 93 40 ILE B O 1
ATOM 1098 N N . PRO B 1 41 ? 5.777 12.75 12.844 1 89.31 41 PRO B N 1
ATOM 1099 C CA . PRO B 1 41 ? 5 12.336 14.016 1 89.31 41 PRO B CA 1
ATOM 1100 C C . PRO B 1 41 ? 3.74 11.555 13.648 1 89.31 41 PRO B C 1
ATOM 1102 O O . PRO B 1 41 ? 3.1 11.859 12.641 1 89.31 41 PRO B O 1
ATOM 1105 N N . SER B 1 42 ? 3.406 10.508 14.422 1 88.88 42 SER B N 1
ATOM 1106 C CA . SER B 1 42 ? 2.115 9.828 14.492 1 88.88 42 SER B CA 1
ATOM 1107 C C . SER B 1 42 ? 1.922 8.891 13.305 1 88.88 42 SER B C 1
ATOM 1109 O O . SER B 1 42 ? 0.855 8.297 13.141 1 88.88 42 SER B O 1
ATOM 1111 N N . ILE B 1 43 ? 2.959 8.805 12.414 1 91.19 43 ILE B N 1
ATOM 1112 C CA . ILE B 1 43 ? 2.76 7.844 11.336 1 91.19 43 ILE B CA 1
ATOM 1113 C C . ILE B 1 43 ? 3.023 6.43 11.8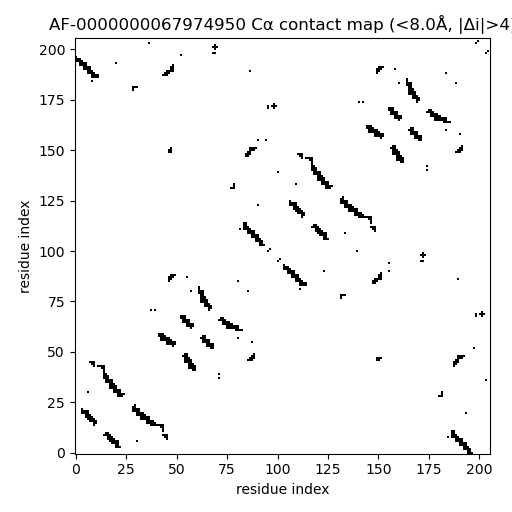44 1 91.19 43 ILE B C 1
ATOM 1115 O O . ILE B 1 43 ? 3.846 6.23 12.742 1 91.19 43 ILE B O 1
ATOM 1119 N N . GLU B 1 44 ? 2.367 5.457 11.227 1 89.5 44 GLU B N 1
ATOM 1120 C CA . GLU B 1 44 ? 2.566 4.07 11.633 1 89.5 44 GLU B CA 1
ATOM 1121 C C . GLU B 1 44 ? 2.949 3.197 10.438 1 89.5 44 GLU B C 1
ATOM 1123 O O . GLU B 1 44 ? 4.008 2.564 10.445 1 89.5 44 GLU B O 1
ATOM 1128 N N . TYR B 1 45 ? 2.062 3.201 9.438 1 90.31 45 TYR B N 1
ATOM 1129 C CA . TYR B 1 45 ? 2.297 2.344 8.281 1 90.31 45 TYR B CA 1
ATOM 1130 C C . TYR B 1 45 ? 1.978 3.076 6.984 1 90.31 45 TYR B C 1
ATOM 1132 O O . TYR B 1 45 ? 0.931 3.719 6.867 1 90.31 45 TYR B O 1
ATOM 1140 N N . PRO B 1 46 ? 2.982 2.967 6.047 1 93.88 46 PRO B N 1
ATOM 1141 C CA . PRO B 1 46 ? 2.578 3.436 4.719 1 93.88 46 PRO B CA 1
ATOM 1142 C C . PRO B 1 46 ? 1.552 2.518 4.059 1 93.88 46 PRO B C 1
ATOM 1144 O O . PRO B 1 46 ? 1.682 1.293 4.121 1 93.88 46 PRO B O 1
ATOM 1147 N N . ILE B 1 47 ? 0.536 3.135 3.393 1 94.19 47 ILE B N 1
ATOM 1148 C CA . ILE B 1 47 ? -0.495 2.26 2.846 1 94.19 47 ILE B CA 1
ATOM 1149 C C . ILE B 1 47 ? -0.78 2.643 1.396 1 94.19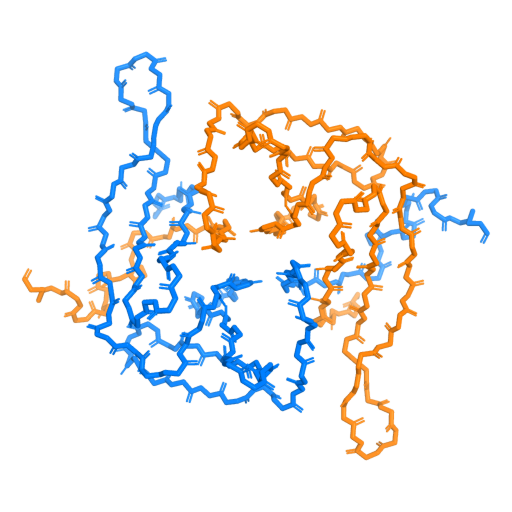 47 ILE B C 1
ATOM 1151 O O . ILE B 1 47 ? -1.729 2.141 0.789 1 94.19 47 ILE B O 1
ATOM 1155 N N . GLY B 1 48 ? -0.044 3.508 0.833 1 93.31 48 GLY B N 1
ATOM 1156 C CA . GLY B 1 48 ? -0.255 3.838 -0.567 1 93.31 48 GLY B CA 1
ATOM 1157 C C . GLY B 1 48 ? 0.602 4.996 -1.042 1 93.31 48 GLY B C 1
ATOM 1158 O O . GLY B 1 48 ? 1.155 5.742 -0.229 1 93.31 48 GLY B O 1
ATOM 1159 N N . VAL B 1 49 ? 0.682 5.098 -2.314 1 91.62 49 VAL B N 1
ATOM 1160 C CA . VAL B 1 49 ? 1.364 6.211 -2.967 1 91.62 49 VAL B CA 1
ATOM 1161 C C . VAL B 1 49 ? 0.401 6.926 -3.914 1 91.62 49 VAL B C 1
ATOM 1163 O O . VAL B 1 49 ? -0.221 6.293 -4.77 1 91.62 49 VAL B O 1
ATOM 1166 N N . GLY B 1 50 ? 0.388 8.203 -3.73 1 87.62 50 GLY B N 1
ATOM 1167 C CA . GLY B 1 50 ? -0.49 9.008 -4.562 1 87.62 50 GLY B CA 1
ATOM 1168 C C . GLY B 1 50 ? 0.114 9.359 -5.91 1 87.62 50 GLY B C 1
ATOM 1169 O O . GLY B 1 50 ? 1.309 9.148 -6.129 1 87.62 50 GLY B O 1
ATOM 1170 N N . LYS B 1 51 ? -0.721 9.961 -6.738 1 80.38 51 LYS B N 1
ATOM 1171 C CA . LYS B 1 51 ? -0.343 10.32 -8.102 1 80.38 51 LYS B CA 1
ATOM 1172 C C . LYS B 1 51 ? 0.75 11.383 -8.102 1 80.38 51 LYS B C 1
ATOM 1174 O O . LYS B 1 51 ? 1.57 11.43 -9.023 1 80.38 51 LYS B O 1
ATOM 1179 N N . LYS B 1 52 ? 0.731 12.219 -7.137 1 81.19 52 LYS B N 1
ATOM 1180 C CA . LYS B 1 52 ? 1.685 13.328 -7.098 1 81.19 52 LYS B CA 1
ATOM 1181 C C . LYS B 1 52 ? 2.926 12.953 -6.293 1 81.19 52 LYS B C 1
ATOM 1183 O O . LYS B 1 52 ? 3.762 13.805 -5.996 1 81.19 52 LYS B O 1
ATOM 1188 N N . GLY B 1 53 ? 2.951 11.727 -5.875 1 84.31 53 GLY B N 1
ATOM 1189 C CA . GLY B 1 53 ? 4.105 11.273 -5.117 1 84.31 53 GLY B CA 1
ATOM 1190 C C . GLY B 1 53 ? 3.916 11.383 -3.617 1 84.31 53 GLY B C 1
ATOM 1191 O O . GLY B 1 53 ? 4.84 11.102 -2.848 1 84.31 53 GLY B O 1
ATOM 1192 N N . ASP B 1 54 ? 2.836 11.891 -3.176 1 90.56 54 ASP B N 1
ATOM 1193 C CA . ASP B 1 54 ? 2.516 11.867 -1.752 1 90.56 54 ASP B CA 1
ATOM 1194 C C . ASP B 1 54 ? 2.316 10.438 -1.254 1 90.56 54 ASP B C 1
ATOM 1196 O O . ASP B 1 54 ? 1.934 9.555 -2.023 1 90.56 54 ASP B O 1
ATOM 1200 N N . ILE B 1 55 ? 2.607 10.258 0.008 1 94.31 55 ILE B N 1
ATOM 1201 C CA . ILE B 1 55 ? 2.486 8.922 0.584 1 94.31 55 ILE B CA 1
ATOM 1202 C C . ILE B 1 55 ? 1.356 8.898 1.611 1 94.31 55 ILE B C 1
ATOM 1204 O O . ILE B 1 55 ? 1.235 9.82 2.428 1 94.31 55 ILE B O 1
ATOM 1208 N N . CYS B 1 56 ? 0.522 7.887 1.551 1 95.12 56 CYS B N 1
ATOM 1209 C CA . CYS B 1 56 ? -0.548 7.723 2.527 1 95.12 56 CYS B CA 1
ATOM 1210 C C . CYS B 1 56 ? -0.084 6.883 3.709 1 95.12 56 CYS B C 1
ATOM 1212 O O . CYS B 1 56 ? 0.485 5.805 3.523 1 95.12 56 CYS B O 1
ATOM 1214 N N . PHE B 1 57 ? -0.328 7.402 4.887 1 95.31 57 PHE B N 1
ATOM 1215 C CA . PHE B 1 57 ? 0.002 6.672 6.105 1 95.31 57 PHE B CA 1
ATOM 1216 C C . PHE B 1 57 ? -1.239 6.457 6.961 1 95.31 57 PHE B C 1
ATOM 1218 O O . PHE B 1 57 ? -2.135 7.305 6.988 1 95.31 57 PHE B O 1
ATOM 1225 N N . LYS B 1 58 ? -1.233 5.352 7.562 1 93.62 58 LYS B N 1
ATOM 1226 C CA . LYS B 1 58 ? -2.129 5.156 8.695 1 93.62 58 LYS B CA 1
ATOM 1227 C C . LYS B 1 58 ? -1.481 5.633 10 1 93.62 58 LYS B C 1
ATOM 1229 O O . LYS B 1 58 ? -0.302 5.367 10.242 1 93.62 58 LYS B O 1
ATOM 1234 N N . GLN B 1 59 ? -2.188 6.297 10.805 1 92.12 59 GLN B N 1
ATOM 1235 C CA . GLN B 1 59 ? -1.72 6.754 12.109 1 92.12 59 GLN B CA 1
ATOM 1236 C C . GLN B 1 59 ? -2.203 5.828 13.227 1 92.12 59 GLN B C 1
ATOM 1238 O O . GLN B 1 59 ? -2.986 4.906 12.977 1 92.12 59 GLN B O 1
ATOM 1243 N N . GLU B 1 60 ? -1.728 5.953 14.398 1 85.69 60 GLU B N 1
ATOM 1244 C CA . GLU B 1 60 ? -2.01 5.09 15.547 1 85.69 60 GLU B CA 1
ATOM 1245 C C . GLU B 1 60 ? -3.51 4.973 15.797 1 85.69 60 GLU B C 1
ATOM 1247 O O . GLU B 1 60 ? -4 3.91 16.172 1 85.69 60 GLU B O 1
ATOM 1252 N N . ASN B 1 61 ? -4.27 6.027 15.617 1 87.75 61 ASN B N 1
ATOM 1253 C CA . ASN B 1 61 ? -5.711 6 15.844 1 87.75 61 ASN B CA 1
ATOM 1254 C C . ASN B 1 61 ? -6.465 5.543 14.602 1 87.75 61 ASN B C 1
ATOM 1256 O O . ASN B 1 61 ? -7.68 5.719 14.508 1 87.75 61 ASN B O 1
ATOM 1260 N N . ASN B 1 62 ? -5.801 5.129 13.633 1 91 62 ASN B N 1
ATOM 1261 C CA . ASN B 1 62 ? -6.309 4.582 12.383 1 91 62 ASN B CA 1
ATOM 1262 C C . ASN B 1 62 ? -6.715 5.688 11.414 1 91 62 ASN B C 1
ATOM 1264 O O . ASN B 1 62 ? -7.297 5.414 10.359 1 91 62 ASN B O 1
ATOM 1268 N N . GLU B 1 63 ? -6.383 6.91 11.797 1 93.12 63 GLU B N 1
ATOM 1269 C CA . GLU B 1 63 ? -6.605 8.008 10.859 1 93.12 63 GLU B CA 1
ATOM 1270 C C . GLU B 1 63 ? -5.664 7.906 9.664 1 93.12 63 GLU B C 1
ATOM 1272 O O . GLU B 1 63 ? -4.484 7.594 9.82 1 93.12 63 GLU B O 1
ATOM 1277 N N . LEU B 1 64 ? -6.266 8.219 8.5 1 95 64 LEU B N 1
ATOM 1278 C CA . LEU B 1 64 ? -5.445 8.219 7.293 1 95 64 LEU B CA 1
ATOM 1279 C C . LEU B 1 64 ? -4.973 9.633 6.965 1 95 64 LEU B C 1
ATOM 1281 O O . LEU B 1 64 ? -5.75 10.586 7.023 1 95 64 LEU B O 1
ATOM 1285 N N . VAL B 1 65 ? -3.672 9.688 6.586 1 95.94 65 VAL B N 1
ATOM 1286 C CA . VAL B 1 65 ? -3.113 11 6.266 1 95.94 65 VAL B CA 1
ATOM 1287 C C . VAL B 1 65 ? -2.258 10.898 5.004 1 95.94 65 VAL B C 1
ATOM 1289 O O . VAL B 1 65 ? -1.61 9.875 4.766 1 95.94 65 VAL B O 1
ATOM 1292 N N . TRP B 1 66 ? -2.301 12.016 4.246 1 95.19 66 TRP B N 1
ATOM 1293 C CA . TRP B 1 66 ? -1.33 12.203 3.172 1 95.19 66 TRP B CA 1
ATOM 1294 C C . TRP B 1 66 ? -0.08 12.914 3.686 1 95.19 66 TRP B C 1
ATOM 1296 O O . TRP B 1 66 ? -0.175 13.906 4.414 1 95.19 66 TRP B O 1
ATOM 1306 N N . LEU B 1 67 ? 1.048 12.406 3.326 1 95.44 67 LEU B N 1
ATOM 1307 C CA . LEU B 1 67 ? 2.314 13.078 3.596 1 95.44 67 LEU B CA 1
ATOM 1308 C C . LEU B 1 67 ? 2.891 13.68 2.32 1 95.44 67 LEU B C 1
ATOM 1310 O O . LEU B 1 67 ? 3.143 12.969 1.347 1 95.44 67 LEU B O 1
ATOM 1314 N N . ASP B 1 68 ? 3.092 14.938 2.299 1 92.5 68 ASP B N 1
ATOM 1315 C CA . ASP B 1 68 ? 3.844 15.602 1.239 1 92.5 68 ASP B CA 1
ATOM 1316 C C . ASP B 1 68 ? 5.348 15.477 1.468 1 92.5 68 ASP B C 1
ATOM 1318 O O . ASP B 1 68 ? 5.883 16 2.445 1 92.5 68 ASP B O 1
ATOM 1322 N N . LEU B 1 69 ? 5.973 14.836 0.636 1 88.44 69 LEU B N 1
ATOM 1323 C CA . LEU B 1 69 ? 7.383 14.523 0.831 1 88.44 69 LEU B CA 1
ATOM 1324 C C . LEU B 1 69 ? 8.242 15.781 0.746 1 88.44 69 LEU B C 1
ATOM 1326 O O . LEU B 1 69 ? 9.359 15.812 1.266 1 88.44 69 LEU B O 1
ATOM 1330 N N . SER B 1 70 ? 7.727 16.797 0.055 1 86.56 70 SER B N 1
ATOM 1331 C CA . SER B 1 70 ? 8.5 18.016 -0.108 1 86.56 70 SER B CA 1
ATOM 1332 C C . SER B 1 70 ? 8.422 18.891 1.138 1 86.56 70 SER B C 1
ATOM 1334 O O . SER B 1 70 ? 9.398 19.547 1.509 1 86.56 70 SER B O 1
ATOM 1336 N N . THR B 1 71 ? 7.375 18.875 1.752 1 87.06 71 THR B N 1
ATOM 1337 C CA . THR B 1 71 ? 7.18 19.75 2.902 1 87.06 71 THR B CA 1
ATOM 1338 C C . THR B 1 71 ? 7.211 18.953 4.203 1 87.06 71 THR B C 1
ATOM 1340 O O . THR B 1 71 ? 7.371 19.531 5.281 1 87.06 71 THR B O 1
ATOM 1343 N N . LEU B 1 72 ? 6.973 17.703 4.152 1 90.69 72 LEU B N 1
ATOM 1344 C CA . LEU B 1 72 ? 6.879 16.781 5.277 1 90.69 72 LEU B CA 1
ATOM 1345 C C . LEU B 1 72 ? 5.672 17.094 6.148 1 90.69 72 LEU B C 1
ATOM 1347 O O . LEU B 1 72 ? 5.668 16.812 7.348 1 90.69 72 LEU B O 1
ATOM 1351 N N . VAL B 1 73 ? 4.727 17.75 5.523 1 92.19 73 VAL B N 1
ATOM 1352 C CA . VAL B 1 73 ? 3.473 18.047 6.203 1 92.19 73 VAL B CA 1
ATOM 1353 C C . VAL B 1 73 ? 2.445 16.953 5.891 1 92.19 73 VAL B C 1
ATOM 1355 O O . VAL B 1 73 ? 2.328 16.516 4.742 1 92.19 73 VAL B O 1
ATOM 1358 N N . THR B 1 74 ? 1.693 16.562 6.961 1 94.81 74 THR B N 1
ATOM 1359 C CA . THR B 1 74 ? 0.638 15.57 6.785 1 94.81 74 THR B CA 1
ATOM 1360 C C . THR B 1 74 ? -0.733 16.234 6.746 1 94.81 74 THR B C 1
ATOM 1362 O O . THR B 1 74 ? -0.965 17.234 7.441 1 94.81 74 THR B O 1
ATOM 1365 N N . THR B 1 75 ? -1.541 15.727 5.887 1 95.06 75 THR B N 1
ATOM 1366 C CA . THR B 1 75 ? -2.924 16.172 5.793 1 95.06 75 THR B CA 1
ATOM 1367 C C . THR B 1 75 ? -3.891 15.016 5.984 1 95.06 75 THR B C 1
ATOM 1369 O O . THR B 1 75 ? -3.73 13.961 5.367 1 95.06 75 THR B O 1
ATOM 1372 N N . LYS B 1 76 ? -4.91 15.266 6.801 1 94.44 76 LYS B N 1
ATOM 1373 C CA . LYS B 1 76 ? -5.898 14.227 7.062 1 94.44 76 LYS B CA 1
ATOM 1374 C C . LYS B 1 76 ? -6.773 13.977 5.836 1 94.44 76 LYS B C 1
ATOM 1376 O O . LYS B 1 76 ? -7.168 14.922 5.148 1 94.44 76 LYS B O 1
ATOM 1381 N N . ILE B 1 77 ? -7.047 12.789 5.605 1 90.88 77 ILE B N 1
ATOM 1382 C CA . ILE B 1 77 ? -7.961 12.406 4.539 1 90.88 77 ILE B CA 1
ATOM 1383 C C . ILE B 1 77 ? -9.406 12.523 5.031 1 90.88 77 ILE B C 1
ATOM 1385 O O . ILE B 1 77 ? -10.305 12.859 4.258 1 90.88 77 ILE B O 1
ATOM 1389 N N . GLY B 1 78 ? -9.555 12.219 6.254 1 89.88 78 GLY B N 1
ATOM 1390 C CA . GLY B 1 78 ? -10.875 12.398 6.84 1 89.88 78 GLY B CA 1
ATOM 1391 C C . GLY B 1 78 ? -11.617 11.086 7.035 1 89.88 78 GLY B C 1
ATOM 1392 O O . GLY B 1 78 ? -12.797 11.086 7.371 1 89.88 78 GLY B O 1
ATOM 1393 N N . VAL B 1 79 ? -11.016 10.039 6.734 1 91.69 79 VAL B N 1
ATOM 1394 C CA . VAL B 1 79 ? -11.602 8.727 6.973 1 91.69 79 VAL B CA 1
ATOM 1395 C C . VAL B 1 79 ? -10.609 7.84 7.719 1 91.69 79 VAL B C 1
ATOM 1397 O O . VAL B 1 79 ? -9.398 8.07 7.66 1 91.69 79 VAL B O 1
ATOM 1400 N N . LYS B 1 80 ? -11.18 6.871 8.383 1 91.94 80 LYS B N 1
ATOM 1401 C CA . LYS B 1 80 ? -10.336 5.938 9.133 1 91.94 80 LYS B CA 1
ATOM 1402 C C . LYS B 1 80 ? -9.984 4.723 8.273 1 91.94 80 LYS B C 1
ATOM 1404 O O . LYS B 1 80 ? -10.766 4.305 7.422 1 91.94 80 LYS B O 1
ATOM 1409 N N . GLY B 1 81 ? -8.766 4.215 8.5 1 90.38 81 GLY B N 1
ATOM 1410 C CA . GLY B 1 81 ? -8.375 2.947 7.906 1 90.38 81 GLY B CA 1
ATOM 1411 C C . GLY B 1 81 ? -8.859 1.745 8.695 1 90.38 81 GLY B C 1
ATOM 1412 O O . GLY B 1 81 ? -9.781 1.857 9.5 1 90.38 81 GLY B O 1
ATOM 1413 N N . VAL B 1 82 ? -8.312 0.66 8.25 1 85.88 82 VAL B N 1
ATOM 1414 C CA . VAL B 1 82 ? -8.664 -0.579 8.938 1 85.88 82 VAL B CA 1
ATOM 1415 C C . VAL B 1 82 ? -7.469 -1.068 9.75 1 85.88 82 VAL B C 1
ATOM 1417 O O . VAL B 1 82 ? -6.324 -0.701 9.477 1 85.88 82 VAL B O 1
ATOM 1420 N N . ILE B 1 83 ? -7.754 -1.79 10.828 1 75.44 83 ILE B N 1
ATOM 1421 C CA . ILE B 1 83 ? -6.758 -2.211 11.812 1 75.44 83 ILE B CA 1
ATOM 1422 C C . ILE B 1 83 ? -5.73 -3.125 11.141 1 75.44 83 ILE B C 1
ATOM 1424 O O . ILE B 1 83 ? -4.535 -3.041 11.43 1 75.44 83 ILE B O 1
ATOM 1428 N N . TYR B 1 84 ? -6.184 -3.914 10.266 1 77.38 84 TYR B N 1
ATOM 1429 C CA . TYR B 1 84 ? -5.262 -4.879 9.664 1 77.38 84 TYR B CA 1
ATOM 1430 C C . TYR B 1 84 ? -4.656 -4.328 8.383 1 77.38 84 TYR B C 1
ATOM 1432 O O . TYR B 1 84 ? -4.73 -3.125 8.117 1 77.38 84 TYR B O 1
ATOM 1440 N N . GLY B 1 85 ? -3.916 -5.137 7.633 1 78.5 85 GLY B N 1
ATOM 1441 C CA . GLY B 1 85 ? -3.227 -4.848 6.387 1 78.5 85 GLY B CA 1
ATOM 1442 C C . GLY B 1 85 ? -4.137 -4.258 5.324 1 78.5 85 GLY B C 1
ATOM 1443 O O . GLY B 1 85 ? -5.105 -4.895 4.91 1 78.5 85 GLY B O 1
ATOM 1444 N N . CYS B 1 86 ? -3.926 -2.959 5.027 1 90.06 86 CYS B N 1
ATOM 1445 C CA . CYS B 1 86 ? -4.703 -2.33 3.967 1 90.06 86 CYS B CA 1
ATOM 1446 C C . CYS B 1 86 ? -3.811 -1.501 3.053 1 90.06 86 CYS B C 1
ATOM 1448 O O . CYS B 1 86 ? -2.697 -1.132 3.436 1 90.06 86 CYS B O 1
ATOM 1450 N N . GLN B 1 87 ? -4.375 -1.301 1.918 1 92 87 GLN B N 1
ATOM 1451 C CA . GLN B 1 87 ? -3.752 -0.464 0.898 1 92 87 GLN B CA 1
ATOM 1452 C C . GLN B 1 87 ? -4.773 0.462 0.246 1 92 87 GLN B C 1
ATOM 1454 O O . GLN B 1 87 ? -5.934 0.083 0.056 1 92 87 GLN B O 1
ATOM 1459 N N . ILE B 1 88 ? -4.25 1.659 -0.042 1 92.06 88 ILE B N 1
ATOM 1460 C CA . ILE B 1 88 ? -5.102 2.588 -0.776 1 92.06 88 ILE B CA 1
ATOM 1461 C C . ILE B 1 88 ? -4.676 2.635 -2.24 1 92.06 88 ILE B C 1
ATOM 1463 O O . ILE B 1 88 ? -3.484 2.533 -2.549 1 92.06 88 ILE B O 1
ATOM 1467 N N . GLY B 1 89 ? -5.66 2.834 -3.125 1 87.56 89 GLY B N 1
ATOM 1468 C CA . GLY B 1 89 ? -5.438 3.004 -4.555 1 87.56 89 GLY B CA 1
ATOM 1469 C C . GLY B 1 89 ? -6.59 3.688 -5.258 1 87.56 89 GLY B C 1
ATOM 1470 O O . GLY B 1 89 ? -7.539 4.141 -4.613 1 87.56 89 GLY B O 1
ATOM 1471 N N . ILE B 1 90 ? -6.379 3.801 -6.547 1 86.19 90 ILE B N 1
ATOM 1472 C CA . ILE B 1 90 ? -7.438 4.383 -7.371 1 86.19 90 ILE B CA 1
ATOM 1473 C C . ILE B 1 90 ? -8.289 3.27 -7.973 1 86.19 90 ILE B C 1
ATOM 1475 O O . ILE B 1 90 ? -7.766 2.314 -8.547 1 86.19 90 ILE B O 1
ATOM 1479 N N . TYR B 1 91 ? -9.57 3.412 -7.762 1 83.44 91 TYR B N 1
ATOM 1480 C CA . TYR B 1 91 ? -10.555 2.512 -8.352 1 83.44 91 TYR B CA 1
ATOM 1481 C C . TYR B 1 91 ? -11.234 3.158 -9.555 1 83.44 91 TYR B C 1
ATOM 1483 O O . TYR B 1 91 ? -11.742 4.277 -9.461 1 83.44 91 TYR B O 1
ATOM 1491 N N . LYS B 1 92 ? -11.094 2.281 -10.625 1 79.19 92 LYS B N 1
ATOM 1492 C CA . LYS B 1 92 ? -11.852 2.629 -11.828 1 79.19 92 LYS B CA 1
ATOM 1493 C C . LYS B 1 92 ? -13 1.646 -12.055 1 79.19 92 LYS B C 1
ATOM 1495 O O . LYS B 1 92 ? -12.805 0.431 -11.992 1 79.19 92 LYS B O 1
ATOM 1500 N N . GLU B 1 93 ? -14.188 2.123 -12.195 1 71.44 93 GLU B N 1
ATOM 1501 C CA . GLU B 1 93 ? -15.406 1.333 -12.289 1 71.44 93 GLU B CA 1
ATOM 1502 C C . GLU B 1 93 ? -15.25 0.184 -13.281 1 71.44 93 GLU B C 1
ATOM 1504 O O . GLU B 1 93 ? -15.859 -0.877 -13.109 1 71.44 93 GLU B O 1
ATOM 1509 N N . ASN B 1 94 ? -14.5 0.346 -14.234 1 64.19 94 ASN B N 1
ATOM 1510 C CA . ASN B 1 94 ? -14.367 -0.684 -15.258 1 64.19 94 ASN B CA 1
ATOM 1511 C C . ASN B 1 94 ? -13.383 -1.771 -14.836 1 64.19 94 ASN B C 1
ATOM 1513 O O . ASN B 1 94 ? -13.273 -2.807 -15.5 1 64.19 94 ASN B O 1
ATOM 1517 N N . LEU B 1 95 ? -12.602 -1.55 -13.883 1 59.22 95 LEU B N 1
ATOM 1518 C CA . LEU B 1 95 ? -11.586 -2.529 -13.516 1 59.22 95 LEU B CA 1
ATOM 1519 C C . LEU B 1 95 ? -12.219 -3.879 -13.195 1 59.22 95 LEU B C 1
ATOM 1521 O O . LEU B 1 95 ? -11.703 -4.922 -13.602 1 59.22 95 LEU B O 1
ATOM 1525 N N . LEU B 1 96 ? -13.211 -3.91 -12.344 1 58.66 96 LEU B N 1
ATOM 1526 C CA . LEU B 1 96 ? -13.781 -5.195 -11.961 1 58.66 96 LEU B CA 1
ATOM 1527 C C . LEU B 1 96 ? -14.875 -5.609 -12.945 1 58.66 96 LEU B C 1
ATOM 1529 O O . LEU B 1 96 ? -15.242 -6.785 -13.016 1 58.66 96 LEU B O 1
ATOM 1533 N N . SER B 1 97 ? -15.555 -4.625 -13.43 1 53.31 97 SER B N 1
ATOM 1534 C CA . SER B 1 97 ? -16.609 -5.086 -14.336 1 53.31 97 SER B CA 1
ATOM 1535 C C . SER B 1 97 ? -16.062 -6.094 -15.344 1 53.31 97 SER B C 1
ATOM 1537 O O . SER B 1 97 ? -16.781 -7.008 -15.758 1 53.31 97 SER B O 1
ATOM 1539 N N . THR B 1 98 ? -15 -5.699 -15.633 1 46.31 98 THR B N 1
ATOM 1540 C CA . THR B 1 98 ? -14.516 -6.617 -16.656 1 46.31 98 THR B CA 1
ATOM 1541 C C . THR B 1 98 ? -14.18 -7.977 -16.062 1 46.31 98 THR B C 1
ATO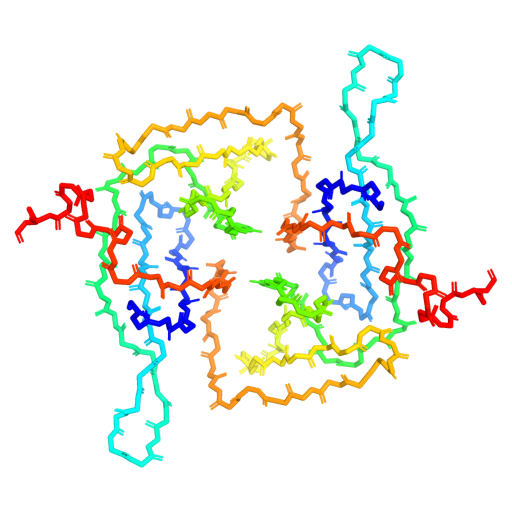M 1543 O O . THR B 1 98 ? -14.203 -8.992 -16.75 1 46.31 98 THR B O 1
ATOM 1546 N N . GLY B 1 99 ? -13.602 -7.828 -14.914 1 47.47 99 GLY B N 1
ATOM 1547 C CA . GLY B 1 99 ? -13.352 -9.172 -14.414 1 47.47 99 GLY B CA 1
ATOM 1548 C C . GLY B 1 99 ? -14.57 -9.805 -13.773 1 47.47 99 GLY B C 1
ATOM 1549 O O . GLY B 1 99 ? -15.523 -9.109 -13.406 1 47.47 99 GLY B O 1
ATOM 1550 N N . GLY B 1 100 ? -14.922 -11.086 -14.102 1 43.41 100 GLY B N 1
ATOM 1551 C CA . GLY B 1 100 ? -15.945 -12.062 -13.766 1 43.41 100 GLY B CA 1
ATOM 1552 C C . GLY B 1 100 ? -16.438 -11.938 -12.336 1 43.41 100 GLY B C 1
ATOM 1553 O O . GLY B 1 100 ? -17.016 -12.883 -11.789 1 43.41 100 GLY B O 1
ATOM 1554 N N . PHE B 1 101 ? -16.047 -10.914 -11.648 1 43.81 101 PHE B N 1
ATOM 1555 C CA . PHE B 1 101 ? -16.609 -10.938 -10.297 1 43.81 101 PHE B CA 1
ATOM 1556 C C . PHE B 1 101 ? -18.109 -10.734 -10.336 1 43.81 101 PHE B C 1
ATOM 1558 O O . PHE B 1 101 ? -18.641 -9.773 -9.758 1 43.81 101 PHE B O 1
ATOM 1565 N N . ASN B 1 102 ? -18.719 -10.734 -11.445 1 39 102 ASN B N 1
ATOM 1566 C CA . ASN B 1 102 ? -20.172 -10.75 -11.547 1 39 102 ASN B CA 1
ATOM 1567 C C . ASN B 1 102 ? -20.781 -11.938 -10.797 1 39 102 ASN B C 1
ATOM 1569 O O . ASN B 1 102 ? -20.562 -13.086 -11.172 1 39 102 ASN B O 1
ATOM 1573 N N . SER B 1 103 ? -20.531 -12.281 -9.547 1 34 103 SER B N 1
ATOM 1574 C CA . SER B 1 103 ? -21.594 -13.188 -9.156 1 34 103 SER B CA 1
ATOM 1575 C C . SER B 1 103 ? -22.922 -12.445 -9.016 1 34 103 SER B C 1
ATOM 1577 O O . SER B 1 103 ? -22.953 -11.273 -8.625 1 34 103 SER B O 1
#

Organism: Pisum sativum (NCBI:txid3888)

pLDDT: mean 84.6, std 13.66, range [33.81, 96.0]

Sequence (206 aa):
LNESIALISNCLKATTFHISILAELGVKESWIKLFIVGPIPSIEYPIGVGKKGDICFKQENNELVWLDLSTLVTTKIGVKGVIYGCQIGIYKENLLSTGGFNSLNESIALISNCLKATTFHISILAELGVKESWIKLFIVGPIPSIEYPIGVGKKGDICFKQENNELVWLDLSTLVTTKIGVKGVIYGCQIGIYKENLLSTGGFNS